Protein AF-A0A961V1N8-F1 (afdb_monomer_lite)

Sequence (344 aa):
MEIIDGQVHLNHLGIDACIAAMDATGVDAAII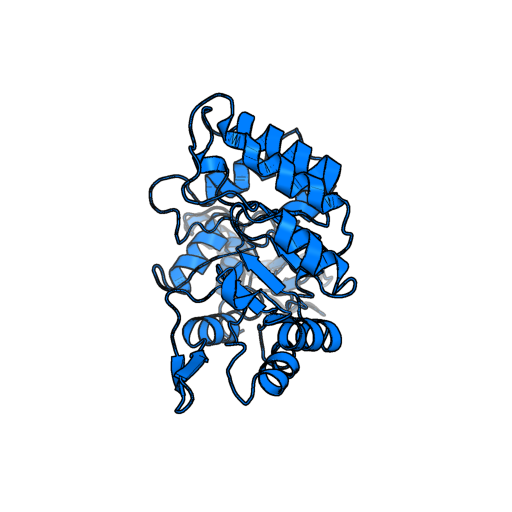DQYPTTGERLAGGAMRYRFDISEEAVTRFPARFGYVVRIDPLDPDMEALVAGVRLQPGRLGIRIDKPSAASLAEGGYDRFLGTAMEHEVPVWITLPGRMPELGLLAGAFPDLQFIIDHAGVPEDWRRIGEDRFAPLDEVIALSAHSNVAVKWGHMTKMSAMPFPYEDVLRQLRRLVDAFGAHRVMWESDWTQCRGHETLAEMLFSIRLAPAFSAEEKEWLLGRSATTLMRWDRPRDKVDVVAIAESDWPAFERALASAGRLPHGGVRAVRMTSGEVPPDGHVIATGPIAGASQVTLDEAVHVMLNGRLPRGR

Foldseek 3Di:
DAFEAAEAEQVQPHLVSVLVQCLVQVHFAYEYDYPPWDADQDPQRFTDTDDVRQLVNCVQCVQHYAYEAEGGLPPPCLLVVLLCQVVDRRRQAHEDEQDDPVCPPPCNCVVNQVSNLVNQGEYEYAHAPPLVSVLVVCVVRLSHQYEYEALSHDPPQDLDDPCNCVSNVSVLVSLVRLSYAYEHEPNLSSAPDPPVRVVSVVSVLSSCVRNPLLRYEYHYNVNPVPPRDRPNSSLCSLVVDPSDDPVSNCSHRDNSSCVSSVPPRDDFFFQEEEEEQVCVVVLVVCLVVVPDAFDPRYDYDYCPDQDDPPDGQYAYCDDHPNHHHDHSVQSSVCRHRRGGDTPD

Secondary structure (DSSP, 8-state):
---EEEEE-GGGTHHHHHHHHHHHHT--EEEEE-SS-EEEE-TTS-EEEE-HHHHHHHHH-TTTEEEEE---TT-TTHHHHHHTGGGSTTEEEEEEE---HHHHGGGTTHHHHHHHHHTT--EEEE-TT-HHHHHHHHHHSTTS-EEEGGGG--TTS--SSTTTTTTHHHHHHGGGSTTEEEEE-SGGGG--S-TTTHHHHHHHHHHHHHH-GGGEEE---TTT-TTT--HHHHHHHHHT-TTS-HHHHHIIIIIHHHHHTT--PPP-B--EEEEETTTHHHHHHHHHHSSSPPPTT-EEEEE-SSPPPSSS-EEESS--TTSEE--HHHHHHHHHHSBPPTT-

Radius of gyration: 22.08 Å; chains: 1; bounding box: 55×50×59 Å

pLDDT: mean 92.59, std 7.46, range [57.62, 98.81]

Structure (mmCIF, N/CA/C/O backbone):
data_AF-A0A961V1N8-F1
#
_entry.id   AF-A0A961V1N8-F1
#
loop_
_atom_site.group_PDB
_atom_site.id
_atom_site.type_symbol
_atom_site.label_atom_id
_atom_site.label_alt_id
_atom_site.label_comp_id
_atom_site.label_asym_id
_atom_site.label_entity_id
_atom_site.label_seq_id
_atom_site.pdbx_PDB_ins_code
_atom_site.Cartn_x
_atom_site.Cartn_y
_atom_site.Cartn_z
_atom_site.occupancy
_atom_site.B_iso_or_equiv
_atom_site.auth_seq_id
_atom_site.auth_comp_id
_atom_site.auth_asym_id
_atom_site.auth_atom_id
_atom_site.pdbx_PDB_model_num
ATOM 1 N N . MET A 1 1 ? -13.104 7.785 4.487 1.00 85.69 1 MET A N 1
ATOM 2 C CA . MET A 1 1 ? -12.253 7.054 3.530 1.00 85.69 1 MET A CA 1
ATOM 3 C C . MET A 1 1 ? -11.305 6.149 4.282 1.00 85.69 1 MET A C 1
ATOM 5 O O . MET A 1 1 ? -10.939 6.501 5.399 1.00 85.69 1 MET A O 1
ATOM 9 N N . GLU A 1 2 ? -10.948 5.015 3.691 1.00 89.12 2 GLU A N 1
ATOM 10 C CA . GLU A 1 2 ? -9.876 4.165 4.208 1.00 89.12 2 GLU A CA 1
ATOM 11 C C . GLU A 1 2 ? -8.528 4.622 3.658 1.00 89.12 2 GLU A C 1
ATOM 13 O O . GLU A 1 2 ? -8.462 5.041 2.502 1.00 89.12 2 GLU A O 1
ATOM 18 N N . ILE A 1 3 ? -7.486 4.551 4.483 1.00 95.88 3 ILE A N 1
ATOM 19 C CA . ILE A 1 3 ? -6.117 4.905 4.106 1.00 95.88 3 ILE A CA 1
ATOM 20 C C . ILE A 1 3 ? -5.263 3.638 4.079 1.00 95.88 3 ILE A C 1
ATOM 22 O O . ILE A 1 3 ? -5.098 2.981 5.103 1.00 95.88 3 ILE A O 1
ATOM 26 N N . ILE A 1 4 ? -4.7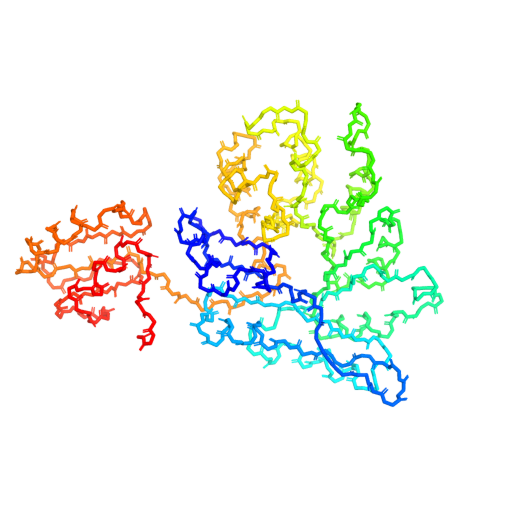15 3.290 2.923 1.00 97.44 4 ILE A N 1
ATOM 27 C CA . ILE A 1 4 ? -3.921 2.085 2.702 1.00 97.44 4 ILE A CA 1
ATOM 28 C C . ILE A 1 4 ? -2.538 2.514 2.235 1.00 97.44 4 ILE A C 1
ATOM 30 O O . ILE A 1 4 ? -2.397 3.116 1.174 1.00 97.44 4 ILE A O 1
ATOM 34 N N . ASP A 1 5 ? -1.525 2.203 3.034 1.00 97.81 5 ASP A N 1
ATOM 35 C CA . ASP A 1 5 ? -0.137 2.438 2.668 1.00 97.81 5 ASP A CA 1
ATOM 36 C C . ASP A 1 5 ? 0.336 1.354 1.695 1.00 97.81 5 ASP A C 1
ATOM 38 O O . ASP A 1 5 ? 0.397 0.165 2.027 1.00 97.81 5 ASP A O 1
ATOM 42 N N . GLY A 1 6 ? 0.646 1.772 0.472 1.00 97.25 6 GLY A N 1
ATOM 43 C CA . GLY A 1 6 ? 1.072 0.891 -0.600 1.00 97.25 6 GLY A CA 1
ATOM 44 C C . GLY A 1 6 ? 2.405 0.193 -0.362 1.00 97.25 6 GLY A C 1
ATOM 45 O O . GLY A 1 6 ? 2.659 -0.782 -1.063 1.00 97.25 6 GLY A O 1
ATOM 46 N N . GLN A 1 7 ? 3.243 0.638 0.584 1.00 95.88 7 GLN A N 1
ATOM 47 C CA . GLN A 1 7 ? 4.489 -0.059 0.906 1.00 95.88 7 GLN A CA 1
ATOM 48 C C . GLN A 1 7 ? 5.066 0.303 2.274 1.00 95.88 7 GLN A C 1
ATOM 50 O O . GLN A 1 7 ? 5.297 1.470 2.582 1.00 95.88 7 GLN A O 1
ATOM 55 N N . VAL A 1 8 ? 5.404 -0.730 3.047 1.00 96.06 8 VAL A N 1
ATOM 56 C CA . VAL A 1 8 ? 6.246 -0.641 4.246 1.00 96.06 8 VAL A CA 1
ATOM 57 C C . VAL A 1 8 ? 7.232 -1.810 4.318 1.00 96.06 8 VAL A C 1
ATOM 59 O O . VAL A 1 8 ? 6.993 -2.887 3.772 1.00 96.06 8 VAL A O 1
ATOM 62 N N . HIS A 1 9 ? 8.306 -1.629 5.084 1.00 95.00 9 HIS A N 1
ATOM 63 C CA . HIS A 1 9 ? 9.247 -2.679 5.469 1.00 95.00 9 HIS A CA 1
ATOM 64 C C . HIS A 1 9 ? 9.322 -2.795 6.994 1.00 95.00 9 HIS A C 1
ATOM 66 O O . HIS A 1 9 ? 9.698 -1.861 7.703 1.00 95.00 9 HIS A O 1
ATOM 72 N N . LEU A 1 10 ? 8.992 -3.969 7.530 1.00 93.38 10 LEU A N 1
ATOM 73 C CA . LEU A 1 10 ? 8.885 -4.155 8.983 1.00 93.38 10 LEU A CA 1
ATOM 74 C C . LEU A 1 10 ? 10.213 -4.494 9.673 1.00 93.38 10 LEU A C 1
ATOM 76 O O . LEU A 1 10 ? 10.299 -4.455 10.896 1.00 93.38 10 LEU A O 1
ATOM 80 N N . ASN A 1 11 ? 11.265 -4.794 8.918 1.00 79.62 11 ASN A N 1
ATOM 81 C CA . ASN A 1 11 ? 12.554 -5.266 9.428 1.00 79.62 11 ASN A CA 1
ATOM 82 C C . ASN A 1 11 ? 13.278 -4.289 10.373 1.00 79.62 11 ASN A C 1
ATOM 84 O O . ASN A 1 11 ? 14.064 -4.725 11.209 1.00 79.62 11 ASN A O 1
ATOM 88 N N . HIS A 1 12 ? 13.051 -2.979 10.239 1.00 75.69 12 HIS A N 1
ATOM 89 C CA . HIS A 1 12 ? 13.774 -1.972 11.022 1.00 75.69 12 HIS A CA 1
ATOM 90 C C . HIS A 1 12 ? 13.025 -1.471 12.262 1.00 75.69 12 HIS A C 1
ATOM 92 O O . HIS A 1 12 ? 13.652 -0.904 13.159 1.00 75.69 12 HIS A O 1
ATOM 98 N N . LEU A 1 13 ? 11.697 -1.589 12.289 1.00 81.38 13 LEU A N 1
ATOM 99 C CA . LEU A 1 13 ? 10.846 -1.070 13.372 1.00 81.38 13 LEU A CA 1
ATOM 100 C C . LEU A 1 13 ? 10.041 -2.169 14.071 1.00 81.38 13 LEU A C 1
ATOM 102 O O . LEU A 1 13 ? 9.658 -2.003 15.226 1.00 81.38 13 LEU A O 1
ATOM 106 N N . GLY A 1 14 ? 9.819 -3.298 13.400 1.00 92.81 14 GLY A N 1
ATOM 107 C CA . GLY A 1 14 ? 8.940 -4.361 13.858 1.00 92.81 14 GLY A CA 1
ATOM 108 C C . GLY A 1 14 ? 7.459 -4.049 13.633 1.00 92.81 14 GLY A C 1
ATOM 109 O O . GLY A 1 14 ? 7.055 -2.927 13.319 1.00 92.81 14 GLY A O 1
ATOM 110 N N . ILE A 1 15 ? 6.639 -5.081 13.817 1.00 95.38 15 ILE A N 1
ATOM 111 C CA . ILE A 1 15 ? 5.192 -5.042 13.573 1.00 95.38 15 ILE A CA 1
ATOM 112 C C . ILE A 1 15 ? 4.499 -4.047 14.520 1.00 95.38 15 ILE A C 1
ATOM 114 O O . ILE A 1 15 ? 3.691 -3.230 14.083 1.00 95.38 15 ILE A O 1
ATOM 118 N N . ASP A 1 16 ? 4.832 -4.079 15.815 1.00 93.81 16 ASP A N 1
ATOM 119 C CA . ASP A 1 16 ? 4.152 -3.269 16.835 1.00 93.81 16 ASP A CA 1
ATOM 120 C C . ASP A 1 16 ? 4.380 -1.763 16.658 1.00 93.81 16 ASP A C 1
ATOM 122 O O . ASP A 1 16 ? 3.437 -0.981 16.772 1.00 93.81 16 ASP A O 1
ATOM 126 N N . ALA A 1 17 ? 5.605 -1.349 16.326 1.00 93.00 17 ALA A N 1
ATOM 127 C CA . ALA A 1 17 ? 5.900 0.056 16.056 1.00 93.00 17 ALA A CA 1
ATOM 128 C C . ALA A 1 17 ? 5.223 0.545 14.767 1.00 93.00 17 ALA A C 1
ATOM 130 O O . ALA A 1 17 ? 4.783 1.693 14.708 1.00 93.00 17 ALA A O 1
ATOM 131 N N . CYS A 1 18 ? 5.101 -0.322 13.754 1.00 94.88 18 CYS A N 1
ATOM 132 C CA . CYS A 1 18 ? 4.374 0.002 12.531 1.00 94.88 18 CYS A CA 1
ATOM 133 C C . CYS A 1 18 ? 2.884 0.239 12.813 1.00 94.88 18 CYS A C 1
ATOM 135 O O . CYS A 1 18 ? 2.364 1.293 12.454 1.00 94.88 18 CYS A O 1
ATOM 137 N N . ILE A 1 19 ? 2.233 -0.664 13.557 1.00 93.06 19 ILE A N 1
ATOM 138 C CA . ILE A 1 19 ? 0.840 -0.486 13.995 1.00 93.06 19 ILE A CA 1
ATOM 139 C C . ILE A 1 19 ? 0.663 0.802 14.799 1.00 93.06 19 ILE A C 1
ATOM 141 O O . ILE A 1 19 ? -0.256 1.564 14.518 1.00 93.06 19 ILE A O 1
ATOM 145 N N . ALA A 1 20 ? 1.557 1.092 15.747 1.00 90.19 20 ALA A N 1
ATOM 146 C CA . ALA A 1 20 ? 1.466 2.316 16.539 1.00 90.19 20 ALA A CA 1
ATOM 147 C C . ALA A 1 20 ? 1.553 3.585 15.669 1.00 90.19 20 ALA A C 1
ATOM 149 O O . ALA A 1 20 ? 0.793 4.530 15.883 1.00 90.19 20 ALA A O 1
ATOM 150 N N . ALA A 1 21 ? 2.440 3.607 14.669 1.00 92.06 21 ALA A N 1
ATOM 151 C CA . ALA A 1 21 ? 2.554 4.723 13.731 1.00 92.06 21 ALA A CA 1
ATOM 152 C C . ALA A 1 21 ? 1.321 4.850 12.821 1.00 92.06 21 ALA A C 1
ATOM 154 O O . ALA A 1 21 ? 0.835 5.960 12.592 1.00 92.06 21 ALA A O 1
ATOM 155 N N . MET A 1 22 ? 0.791 3.722 12.341 1.00 93.44 22 MET A N 1
ATOM 156 C CA . MET A 1 22 ? -0.434 3.677 11.545 1.00 93.44 22 MET A CA 1
ATOM 157 C C . MET A 1 22 ? -1.632 4.206 12.342 1.00 93.44 22 MET A C 1
ATOM 159 O O . MET A 1 22 ? -2.336 5.096 11.872 1.00 93.44 22 MET A O 1
ATOM 163 N N . ASP A 1 23 ? -1.820 3.739 13.577 1.00 89.00 23 ASP A N 1
ATOM 164 C CA . ASP A 1 23 ? -2.907 4.185 14.453 1.00 89.00 23 ASP A CA 1
ATOM 165 C C . ASP A 1 23 ? -2.777 5.678 14.803 1.00 89.00 23 ASP A C 1
ATOM 167 O O . ASP A 1 23 ? -3.772 6.401 14.810 1.00 89.00 23 ASP A O 1
ATOM 171 N N . ALA A 1 24 ? -1.554 6.170 15.030 1.00 87.25 24 ALA A N 1
ATOM 172 C CA . ALA A 1 24 ? -1.302 7.583 15.324 1.00 87.25 24 ALA A CA 1
ATOM 173 C C . ALA A 1 24 ? -1.595 8.523 14.141 1.00 87.25 24 ALA A C 1
ATOM 175 O O . ALA A 1 24 ? -1.875 9.703 14.349 1.00 87.25 24 ALA A O 1
ATOM 176 N N . THR A 1 25 ? -1.517 8.022 12.907 1.00 90.75 25 THR A N 1
ATOM 177 C CA . THR A 1 25 ? -1.696 8.818 11.678 1.00 90.75 25 THR A CA 1
ATOM 178 C C . THR A 1 25 ? -3.025 8.555 10.971 1.00 90.75 25 THR A C 1
ATOM 180 O O . THR A 1 25 ? -3.399 9.311 10.075 1.00 90.75 25 THR A O 1
ATOM 183 N N . GLY A 1 26 ? -3.768 7.530 11.393 1.00 89.75 26 GLY A N 1
ATOM 184 C CA . GLY A 1 26 ? -5.019 7.112 10.764 1.00 89.75 26 GLY A CA 1
ATOM 185 C C . GLY A 1 26 ? -4.827 6.255 9.509 1.00 89.75 26 GLY A C 1
ATOM 186 O O . GLY A 1 26 ? -5.725 6.210 8.672 1.00 89.75 26 GLY A O 1
ATOM 187 N N . VAL A 1 27 ? -3.675 5.591 9.360 1.00 94.62 27 VAL A N 1
ATOM 188 C CA . VAL A 1 27 ? -3.455 4.581 8.314 1.00 94.62 27 VAL A CA 1
ATOM 189 C C . VAL A 1 27 ? -4.143 3.278 8.721 1.00 94.62 27 VAL A C 1
ATOM 191 O O . VAL A 1 27 ? -3.928 2.718 9.799 1.00 94.62 27 VAL A O 1
ATOM 194 N N . ASP A 1 28 ? -4.990 2.767 7.840 1.00 93.94 28 ASP A N 1
ATOM 195 C CA . ASP A 1 28 ? -5.855 1.630 8.122 1.00 93.94 28 ASP A CA 1
ATOM 196 C C . ASP A 1 28 ? -5.230 0.293 7.793 1.00 93.94 28 ASP A C 1
ATOM 198 O O . ASP A 1 28 ? -5.491 -0.675 8.498 1.00 93.94 28 ASP A O 1
ATOM 202 N N . ALA A 1 29 ? -4.412 0.223 6.754 1.00 96.62 29 ALA A N 1
ATOM 203 C CA . ALA A 1 29 ? -3.686 -0.987 6.420 1.00 96.62 29 ALA A CA 1
ATOM 204 C C . ALA A 1 29 ? -2.405 -0.641 5.662 1.00 96.62 29 ALA A C 1
ATOM 206 O O . ALA A 1 29 ? -2.273 0.468 5.149 1.00 96.62 29 ALA A O 1
ATOM 207 N N . ALA A 1 30 ? -1.475 -1.583 5.595 1.00 97.62 30 ALA A N 1
ATOM 208 C CA . ALA A 1 30 ? -0.242 -1.428 4.843 1.00 97.62 30 ALA A CA 1
ATOM 209 C C . ALA A 1 30 ? 0.117 -2.720 4.108 1.00 97.62 30 ALA A C 1
ATOM 211 O O . ALA A 1 30 ? -0.194 -3.820 4.577 1.00 97.62 30 ALA A O 1
ATOM 212 N N . ILE A 1 31 ? 0.789 -2.585 2.968 1.00 98.25 31 ILE A N 1
ATOM 213 C CA . ILE A 1 31 ? 1.325 -3.720 2.220 1.00 98.25 31 ILE A CA 1
ATOM 214 C C . ILE A 1 31 ? 2.820 -3.838 2.500 1.00 98.25 31 ILE A C 1
ATOM 216 O O . ILE A 1 31 ? 3.586 -2.898 2.300 1.00 98.25 31 ILE A O 1
ATOM 220 N N . ILE A 1 32 ? 3.238 -5.001 2.982 1.00 98.00 32 ILE A N 1
ATOM 221 C CA . ILE A 1 32 ? 4.620 -5.272 3.357 1.00 98.00 32 ILE A CA 1
ATOM 222 C C . ILE A 1 32 ? 5.395 -5.740 2.122 1.00 98.00 32 ILE A C 1
ATOM 224 O O . ILE A 1 32 ? 4.974 -6.671 1.436 1.00 98.00 32 ILE A O 1
ATOM 228 N N . ASP A 1 33 ? 6.564 -5.149 1.882 1.00 95.94 33 ASP A N 1
ATOM 229 C CA . ASP A 1 33 ? 7.648 -5.831 1.169 1.00 95.94 33 ASP A CA 1
ATOM 230 C C . ASP A 1 33 ? 8.718 -6.226 2.184 1.00 95.94 33 ASP A C 1
ATOM 232 O O . ASP A 1 33 ? 9.233 -5.401 2.943 1.00 95.94 33 ASP A O 1
ATOM 236 N N . GLN A 1 34 ? 9.067 -7.507 2.233 1.00 94.19 34 GLN A N 1
ATOM 237 C CA . GLN A 1 34 ? 10.071 -7.969 3.180 1.00 94.19 34 GLN A CA 1
ATOM 238 C C . GLN A 1 34 ? 11.477 -7.692 2.646 1.00 94.19 34 GLN A C 1
ATOM 240 O O . GLN A 1 34 ? 11.972 -8.371 1.747 1.00 94.19 34 GLN A O 1
ATOM 245 N N . TYR A 1 35 ? 12.143 -6.716 3.257 1.00 90.12 35 TYR A N 1
ATOM 246 C CA . TYR A 1 35 ? 13.533 -6.366 2.987 1.00 90.12 35 TYR A CA 1
ATOM 247 C C . TYR A 1 35 ? 14.293 -6.251 4.314 1.00 90.12 35 TYR A C 1
ATOM 249 O O . TYR A 1 35 ? 13.684 -5.755 5.249 1.00 90.12 35 TYR A O 1
ATOM 257 N N . PRO A 1 36 ? 15.569 -6.670 4.447 1.00 90.69 36 PRO A N 1
ATOM 258 C CA . PRO A 1 36 ? 16.298 -7.470 3.473 1.00 90.69 36 PRO A CA 1
ATOM 259 C C . PRO A 1 36 ? 15.606 -8.818 3.260 1.00 90.69 36 PRO A C 1
ATOM 261 O O . PRO A 1 36 ? 14.910 -9.332 4.138 1.00 90.69 36 PRO A O 1
ATOM 264 N N . THR A 1 37 ? 15.791 -9.375 2.068 1.00 92.75 37 THR A N 1
ATOM 265 C CA . THR A 1 37 ? 15.203 -10.673 1.734 1.00 92.75 37 THR A CA 1
ATOM 266 C C . THR A 1 37 ? 15.801 -11.778 2.605 1.00 92.75 37 THR A C 1
ATOM 268 O O . THR A 1 37 ? 16.986 -11.756 2.943 1.00 92.75 37 THR A O 1
ATOM 271 N N . THR A 1 38 ? 14.976 -12.754 2.968 1.00 94.25 38 THR A N 1
ATOM 272 C CA . THR A 1 38 ? 15.403 -13.981 3.644 1.00 94.25 38 THR A CA 1
ATOM 273 C C . THR A 1 38 ? 14.988 -15.173 2.796 1.00 94.25 38 THR A C 1
ATOM 275 O O . THR A 1 38 ? 14.034 -15.097 2.024 1.00 94.25 38 THR A O 1
ATOM 278 N N . GLY A 1 39 ? 15.724 -16.274 2.900 1.00 95.69 39 GLY A N 1
ATOM 279 C CA . GLY A 1 39 ? 15.500 -17.436 2.052 1.00 95.69 39 GLY A CA 1
ATOM 280 C C . GLY A 1 39 ? 16.633 -18.442 2.142 1.00 95.69 39 GLY A C 1
ATOM 281 O O . GLY A 1 39 ? 17.532 -18.303 2.975 1.00 95.69 39 GLY A O 1
ATOM 282 N N . GLU A 1 40 ? 16.580 -19.439 1.274 1.00 97.19 40 GLU A N 1
ATOM 283 C CA . GLU A 1 40 ? 17.642 -20.416 1.071 1.00 97.19 40 GLU A CA 1
ATOM 284 C C . GLU A 1 40 ? 18.046 -20.478 -0.401 1.00 97.19 40 GLU A C 1
ATOM 286 O O . GLU A 1 40 ? 17.226 -20.305 -1.304 1.00 97.19 40 GLU A O 1
ATOM 291 N N . ARG A 1 41 ? 19.331 -20.730 -0.652 1.00 97.88 41 ARG A N 1
ATOM 292 C CA . ARG A 1 41 ? 19.821 -20.958 -2.009 1.00 97.88 41 ARG A CA 1
ATOM 293 C C . ARG A 1 41 ? 19.663 -22.436 -2.344 1.00 97.88 41 ARG A C 1
ATOM 295 O O . ARG A 1 41 ? 20.236 -23.284 -1.664 1.00 97.88 41 ARG A O 1
ATOM 302 N N . LEU A 1 42 ? 18.913 -22.728 -3.397 1.00 97.75 42 LEU A N 1
ATOM 303 C CA . LEU A 1 42 ? 18.702 -24.082 -3.896 1.00 97.75 42 LEU A CA 1
ATOM 304 C C . LEU A 1 42 ? 19.958 -24.600 -4.610 1.00 97.75 42 LEU A C 1
ATOM 306 O O . LEU A 1 42 ? 20.830 -23.827 -5.011 1.00 97.75 42 LEU A O 1
ATOM 310 N N . ALA A 1 43 ? 20.030 -25.915 -4.837 1.00 94.25 43 ALA A N 1
ATOM 311 C CA . ALA A 1 43 ? 21.158 -26.546 -5.531 1.00 94.25 43 ALA A CA 1
ATOM 312 C C . ALA A 1 43 ? 21.417 -25.955 -6.935 1.00 94.25 43 ALA A C 1
ATOM 314 O O . ALA A 1 43 ? 22.564 -25.887 -7.369 1.00 94.25 43 ALA A O 1
ATOM 315 N N . GLY A 1 44 ? 20.366 -25.482 -7.619 1.00 92.25 44 GLY A N 1
ATOM 316 C CA . GLY A 1 44 ? 20.448 -24.806 -8.921 1.00 92.25 44 GLY A CA 1
ATOM 317 C C . GLY A 1 44 ? 20.858 -23.328 -8.863 1.00 92.25 44 GLY A C 1
ATOM 318 O O . GLY A 1 44 ? 20.860 -22.660 -9.888 1.00 92.25 44 GLY A O 1
ATOM 319 N N . GLY A 1 45 ? 21.179 -22.792 -7.682 1.00 94.75 45 GLY A N 1
ATOM 320 C CA . GLY A 1 45 ? 21.598 -21.401 -7.495 1.00 94.75 45 GLY A CA 1
ATOM 321 C C . GLY A 1 45 ? 20.457 -20.398 -7.308 1.00 94.75 45 GLY A C 1
ATOM 322 O O . GLY A 1 45 ? 20.732 -19.306 -6.804 1.00 94.75 45 GLY A O 1
ATOM 323 N N . ALA A 1 46 ? 19.218 -20.780 -7.634 1.00 96.31 46 ALA A N 1
ATOM 324 C CA . ALA A 1 46 ? 18.010 -19.993 -7.391 1.00 96.31 46 ALA A CA 1
ATOM 325 C C . ALA A 1 46 ? 17.776 -19.733 -5.894 1.00 96.31 46 ALA A C 1
ATOM 327 O O . ALA A 1 46 ? 18.153 -20.544 -5.040 1.00 96.31 46 ALA A O 1
ATOM 328 N N . MET A 1 47 ? 17.156 -18.601 -5.576 1.00 97.12 47 MET A N 1
ATOM 329 C CA . MET A 1 47 ? 16.770 -18.224 -4.219 1.00 97.12 47 MET A CA 1
ATOM 330 C C . MET A 1 47 ? 15.308 -18.580 -3.944 1.00 97.12 47 MET A C 1
ATOM 332 O O . MET A 1 47 ? 14.401 -18.062 -4.590 1.00 97.12 47 MET A O 1
ATOM 336 N N . ARG A 1 48 ? 15.071 -19.389 -2.910 1.00 97.94 48 ARG A N 1
ATOM 337 C CA . ARG A 1 48 ? 13.733 -19.638 -2.377 1.00 97.94 48 ARG A CA 1
ATOM 338 C C . ARG A 1 48 ? 13.482 -18.745 -1.173 1.00 97.94 48 ARG A C 1
ATOM 340 O O . ARG A 1 48 ? 14.083 -18.927 -0.114 1.00 97.94 48 ARG A O 1
ATOM 347 N N . TYR A 1 49 ? 12.618 -17.753 -1.354 1.00 97.94 49 TYR A N 1
ATOM 348 C CA . TYR A 1 49 ? 12.359 -16.718 -0.356 1.00 97.94 49 TYR A CA 1
ATOM 349 C C . TYR A 1 49 ? 11.439 -17.195 0.776 1.00 97.94 49 TYR A C 1
ATOM 351 O O . TYR A 1 49 ? 10.560 -18.033 0.577 1.00 97.94 49 TYR A O 1
ATOM 359 N N . ARG A 1 50 ? 11.631 -16.618 1.965 1.00 96.81 50 ARG A N 1
ATOM 360 C CA . ARG A 1 50 ? 10.762 -16.762 3.141 1.00 96.81 50 ARG A CA 1
ATOM 361 C C . ARG A 1 50 ? 10.177 -15.410 3.533 1.00 96.81 50 ARG A C 1
ATOM 363 O O . ARG A 1 50 ? 10.782 -14.371 3.269 1.00 96.81 50 ARG A O 1
ATOM 370 N N . PHE A 1 51 ? 9.029 -15.431 4.208 1.00 97.06 51 PHE A N 1
ATOM 371 C CA . PHE A 1 51 ? 8.259 -14.226 4.540 1.00 97.06 51 PHE A CA 1
ATOM 372 C C . PHE A 1 51 ? 7.896 -14.141 6.030 1.00 97.06 51 PHE A C 1
ATOM 374 O O . PHE A 1 51 ? 6.865 -13.577 6.375 1.00 97.06 51 PHE A O 1
ATOM 381 N N . ASP A 1 52 ? 8.751 -14.687 6.904 1.00 95.81 52 ASP A N 1
ATOM 382 C CA . ASP A 1 52 ? 8.469 -14.931 8.329 1.00 95.81 52 ASP A CA 1
ATOM 383 C C . ASP A 1 52 ? 7.802 -13.737 9.056 1.00 95.81 52 ASP A C 1
ATOM 385 O O . ASP A 1 52 ? 6.754 -13.896 9.679 1.00 95.81 52 ASP A O 1
ATOM 389 N N . ILE A 1 53 ? 8.354 -12.517 8.945 1.00 95.81 53 ILE A N 1
ATOM 390 C CA . ILE A 1 53 ? 7.784 -11.330 9.618 1.00 95.81 53 ILE A CA 1
ATOM 391 C C . ILE A 1 53 ? 6.480 -10.856 8.964 1.00 95.81 53 ILE A C 1
ATOM 393 O O . ILE A 1 53 ? 5.608 -10.318 9.644 1.00 95.81 53 ILE A O 1
ATOM 397 N N . SER A 1 54 ? 6.329 -11.060 7.655 1.00 97.25 54 SER A N 1
ATOM 398 C CA . SER A 1 54 ? 5.110 -10.698 6.925 1.00 97.25 54 SER A CA 1
ATOM 399 C C . SER A 1 54 ? 3.968 -11.655 7.274 1.00 97.25 54 SER A C 1
ATOM 401 O O . SER A 1 54 ? 2.852 -11.219 7.550 1.00 97.25 54 SER A O 1
ATOM 403 N N . GLU A 1 55 ? 4.264 -12.952 7.350 1.00 97.44 55 GLU A N 1
ATOM 404 C CA . GLU A 1 55 ? 3.335 -13.998 7.783 1.00 97.44 55 GLU A CA 1
ATOM 405 C C . GLU A 1 55 ? 2.927 -13.808 9.250 1.00 97.44 55 GLU A C 1
ATOM 407 O O . GLU A 1 55 ? 1.742 -13.908 9.580 1.00 97.44 55 GLU A O 1
ATOM 412 N N . GLU A 1 56 ? 3.866 -13.437 10.126 1.00 96.81 56 GLU A N 1
ATOM 413 C CA . GLU A 1 56 ? 3.558 -13.078 11.512 1.00 96.81 56 GLU A CA 1
ATOM 414 C C . GLU A 1 56 ? 2.648 -11.837 11.589 1.00 96.81 56 GLU A C 1
ATOM 416 O O . GLU A 1 56 ? 1.659 -11.832 12.329 1.00 96.81 56 GLU A O 1
ATOM 421 N N . ALA A 1 57 ? 2.934 -10.794 10.802 1.00 96.56 57 ALA A N 1
ATOM 422 C CA . ALA A 1 57 ? 2.139 -9.568 10.765 1.00 96.56 57 ALA A CA 1
ATOM 423 C C . ALA A 1 57 ? 0.695 -9.830 10.315 1.00 96.56 57 ALA A C 1
ATOM 425 O O . ALA A 1 57 ? -0.240 -9.372 10.973 1.00 96.56 57 ALA A O 1
ATOM 426 N N . VAL A 1 58 ? 0.505 -10.610 9.247 1.00 96.44 58 VAL A N 1
ATOM 427 C CA . VAL A 1 58 ? -0.821 -11.016 8.755 1.00 96.44 58 VAL A CA 1
ATOM 428 C C . VAL A 1 58 ? -1.539 -11.900 9.768 1.00 96.44 58 VAL A C 1
ATOM 430 O O . VAL A 1 58 ? -2.724 -11.701 10.011 1.00 96.44 58 VAL A O 1
ATOM 433 N N . THR A 1 59 ? -0.838 -12.836 10.409 1.00 95.19 59 THR A N 1
ATOM 434 C CA . THR A 1 59 ? -1.435 -13.702 11.440 1.00 95.19 59 THR A CA 1
ATOM 435 C C . THR A 1 59 ? -1.960 -12.880 12.616 1.00 95.19 59 THR A C 1
ATOM 437 O O . THR A 1 59 ? -3.052 -13.129 13.123 1.00 95.19 59 THR A O 1
ATOM 440 N N . ARG A 1 60 ? -1.193 -11.875 13.050 1.00 93.31 60 ARG A N 1
ATOM 441 C CA . ARG A 1 60 ? -1.551 -11.014 14.185 1.00 93.31 60 ARG A CA 1
ATOM 442 C C . ARG A 1 60 ? -2.585 -9.947 13.820 1.00 93.31 60 ARG A C 1
ATOM 444 O O . ARG A 1 60 ? -3.353 -9.542 14.691 1.00 93.31 60 ARG A O 1
ATOM 451 N N . PHE A 1 61 ? -2.588 -9.472 12.573 1.00 94.00 61 PHE A N 1
ATOM 452 C CA . PHE A 1 61 ? -3.442 -8.378 12.106 1.00 94.00 61 PHE A CA 1
ATOM 453 C C . PHE A 1 61 ? -3.892 -8.571 10.646 1.00 94.00 61 PHE A C 1
ATOM 455 O O . PHE A 1 61 ? -3.508 -7.797 9.761 1.00 94.00 61 PHE A O 1
ATOM 462 N N . PRO A 1 62 ? -4.759 -9.557 10.371 1.00 93.38 62 PRO A N 1
ATOM 463 C CA . PRO A 1 62 ? -5.138 -9.925 9.001 1.00 93.38 62 PRO A CA 1
ATOM 464 C C . PRO A 1 62 ? -5.895 -8.814 8.261 1.00 93.38 62 PRO A C 1
ATOM 466 O O . PRO A 1 62 ? -5.887 -8.747 7.036 1.00 93.38 62 PRO A O 1
ATOM 469 N N . ALA A 1 63 ? -6.529 -7.909 9.008 1.00 93.12 63 ALA A N 1
ATOM 470 C CA . ALA A 1 63 ? -7.191 -6.725 8.480 1.00 93.12 63 ALA A CA 1
ATOM 471 C C . ALA A 1 63 ? -6.262 -5.509 8.327 1.00 93.12 63 ALA A C 1
ATOM 473 O O . ALA A 1 63 ? -6.690 -4.500 7.780 1.00 93.12 63 ALA A O 1
ATOM 474 N N . ARG A 1 64 ? -5.021 -5.549 8.826 1.00 95.25 64 ARG A N 1
ATOM 475 C CA . ARG A 1 64 ? -4.096 -4.398 8.804 1.00 95.25 64 ARG A CA 1
ATOM 476 C C . ARG A 1 64 ? -2.907 -4.620 7.879 1.00 95.25 64 ARG A C 1
ATOM 478 O O . ARG A 1 64 ? -2.332 -3.640 7.418 1.00 95.25 64 ARG A O 1
ATOM 485 N N . PHE A 1 65 ? -2.555 -5.871 7.593 1.00 97.56 65 PHE A N 1
ATOM 486 C CA . PHE A 1 65 ? -1.423 -6.200 6.738 1.00 97.56 65 PHE A CA 1
ATOM 487 C C . PHE A 1 65 ? -1.796 -7.169 5.625 1.00 97.56 65 PHE A C 1
ATOM 489 O O . PHE A 1 65 ? -2.529 -8.135 5.827 1.00 97.56 65 PHE A O 1
ATOM 496 N N . GLY A 1 66 ? -1.238 -6.898 4.455 1.00 98.00 66 GLY A N 1
ATOM 497 C CA . GLY A 1 66 ? -0.984 -7.864 3.396 1.00 98.00 66 GLY A CA 1
ATOM 498 C C . GLY A 1 66 ? 0.474 -7.711 2.974 1.00 98.00 66 GLY A C 1
ATOM 499 O O . GLY A 1 66 ? 1.177 -6.837 3.481 1.00 98.00 66 GLY A O 1
ATOM 500 N N . TYR A 1 67 ? 0.961 -8.550 2.074 1.00 98.25 67 TYR A N 1
ATOM 501 C CA . TYR A 1 67 ? 2.347 -8.496 1.630 1.00 98.25 67 TYR A CA 1
ATOM 502 C C . TYR A 1 67 ? 2.509 -8.979 0.198 1.00 98.25 67 TYR A C 1
ATOM 504 O O . TYR A 1 67 ? 1.710 -9.766 -0.314 1.00 98.25 67 TYR A O 1
ATOM 512 N N . VAL A 1 68 ? 3.558 -8.491 -0.451 1.00 98.38 68 VAL A N 1
ATOM 513 C CA . VAL A 1 68 ? 4.021 -9.020 -1.733 1.00 98.38 68 VAL A CA 1
ATOM 514 C C . VAL A 1 68 ? 5.131 -10.032 -1.504 1.00 98.38 68 VAL A C 1
ATOM 516 O O . VAL A 1 68 ? 5.901 -9.937 -0.547 1.00 98.38 68 VAL A O 1
ATOM 519 N N . VAL A 1 69 ? 5.207 -11.021 -2.388 1.00 98.31 69 VAL A N 1
ATOM 520 C CA . VAL A 1 69 ? 6.263 -12.031 -2.364 1.00 98.31 69 VAL A CA 1
ATOM 521 C C . VAL A 1 69 ? 7.313 -11.768 -3.427 1.00 98.31 69 VAL A C 1
ATOM 523 O O . VAL A 1 69 ? 7.080 -11.078 -4.414 1.00 98.31 69 VAL A O 1
ATOM 526 N N . ARG A 1 70 ? 8.478 -12.376 -3.243 1.00 97.88 70 ARG A N 1
ATOM 527 C CA . ARG A 1 70 ? 9.510 -12.489 -4.271 1.00 97.88 70 ARG A CA 1
ATOM 528 C C . ARG A 1 70 ? 9.610 -13.949 -4.675 1.00 97.88 70 ARG A C 1
ATOM 530 O O . ARG A 1 70 ? 9.575 -14.829 -3.818 1.00 97.88 70 ARG A O 1
ATOM 537 N N . ILE A 1 71 ? 9.702 -14.197 -5.971 1.00 98.06 71 ILE A N 1
ATOM 538 C CA . ILE A 1 71 ? 9.892 -15.531 -6.538 1.00 98.06 71 ILE A CA 1
ATOM 539 C C . ILE A 1 71 ? 11.039 -15.393 -7.529 1.00 98.06 71 ILE A C 1
ATOM 541 O O . ILE A 1 71 ? 11.002 -14.514 -8.389 1.00 98.06 71 ILE A O 1
ATOM 545 N N . ASP A 1 72 ? 12.075 -16.210 -7.368 1.00 96.81 72 ASP A N 1
ATOM 546 C CA . ASP A 1 72 ? 13.183 -16.251 -8.316 1.00 96.81 72 ASP A CA 1
ATOM 547 C C . ASP A 1 72 ? 12.692 -16.924 -9.612 1.00 96.81 72 ASP A C 1
ATOM 549 O O . ASP A 1 72 ? 12.190 -18.050 -9.545 1.00 96.81 72 ASP A O 1
ATOM 553 N N . PRO A 1 73 ? 12.810 -16.284 -10.791 1.00 95.38 73 PRO A N 1
ATOM 554 C CA . PRO A 1 73 ? 12.401 -16.892 -12.058 1.00 95.38 73 PRO A CA 1
ATOM 555 C C . PRO A 1 73 ? 13.129 -18.201 -12.392 1.00 95.38 73 PRO A C 1
ATOM 557 O O . PRO A 1 73 ? 12.647 -18.967 -13.224 1.00 95.38 73 PRO A O 1
ATOM 560 N N . LEU A 1 74 ? 14.282 -18.456 -11.763 1.00 94.62 74 LEU A N 1
ATOM 561 C CA . LEU A 1 74 ? 15.068 -19.679 -11.924 1.00 94.62 74 LEU A CA 1
ATOM 562 C C . LEU A 1 74 ? 14.723 -20.763 -10.892 1.00 94.62 74 LEU A C 1
ATOM 564 O O . LEU A 1 74 ? 15.315 -21.845 -10.928 1.00 94.62 74 LEU A O 1
ATOM 568 N N . ASP A 1 75 ? 13.807 -20.496 -9.957 1.00 97.56 75 ASP A N 1
ATOM 569 C CA . ASP A 1 75 ? 13.327 -21.509 -9.021 1.00 97.56 75 ASP A CA 1
ATOM 570 C C . ASP A 1 75 ? 12.621 -22.642 -9.810 1.00 97.56 75 ASP A C 1
ATOM 572 O O . ASP A 1 75 ? 11.737 -22.363 -10.626 1.00 97.56 75 ASP A O 1
ATOM 576 N N . PRO A 1 76 ? 12.988 -23.926 -9.617 1.00 97.00 76 PRO A N 1
ATOM 577 C CA . PRO A 1 76 ? 12.379 -25.037 -10.353 1.00 97.00 76 PRO A CA 1
ATOM 578 C C . PRO A 1 76 ? 10.866 -25.172 -10.117 1.00 97.00 76 PRO A C 1
ATOM 580 O O . PRO A 1 76 ? 10.173 -25.698 -10.985 1.00 97.00 76 PRO A O 1
ATOM 583 N N . ASP A 1 77 ? 10.359 -24.668 -8.988 1.00 97.94 77 ASP A N 1
ATOM 584 C CA . ASP A 1 77 ? 8.940 -24.680 -8.626 1.00 97.94 77 ASP A CA 1
ATOM 585 C C . ASP A 1 77 ? 8.250 -23.334 -8.930 1.00 97.94 77 ASP A C 1
ATOM 587 O O . ASP A 1 77 ? 7.140 -23.097 -8.454 1.00 97.94 77 ASP A O 1
ATOM 591 N N . MET A 1 78 ? 8.879 -22.439 -9.708 1.00 98.19 78 MET A N 1
ATOM 592 C CA . MET A 1 78 ? 8.399 -21.074 -9.982 1.00 98.19 78 MET A CA 1
ATOM 593 C C . MET A 1 78 ? 6.911 -21.019 -10.346 1.00 98.19 78 MET A C 1
ATOM 595 O O . MET A 1 78 ? 6.174 -20.243 -9.742 1.00 98.19 78 MET A O 1
ATOM 599 N N . GLU A 1 79 ? 6.439 -21.871 -11.260 1.00 98.56 79 GLU A N 1
ATOM 600 C CA . GLU A 1 79 ? 5.035 -21.842 -11.695 1.00 98.56 79 GLU A CA 1
ATOM 601 C C . GLU A 1 79 ? 4.073 -22.199 -10.557 1.00 98.56 79 GLU A C 1
ATOM 603 O O . GLU A 1 79 ? 3.079 -21.510 -10.335 1.00 98.56 79 GLU A O 1
ATOM 608 N N . ALA A 1 80 ? 4.407 -23.230 -9.776 1.00 98.44 80 ALA A N 1
ATOM 609 C CA . ALA A 1 80 ? 3.618 -23.632 -8.617 1.00 98.44 80 ALA A CA 1
ATOM 610 C C . ALA A 1 80 ? 3.634 -22.556 -7.519 1.00 98.44 80 ALA A C 1
ATOM 612 O O . ALA A 1 80 ? 2.617 -22.323 -6.861 1.00 98.44 80 ALA A O 1
ATOM 613 N N . LEU A 1 81 ? 4.768 -21.874 -7.332 1.00 98.50 81 LEU A N 1
ATOM 614 C CA . LEU A 1 81 ? 4.890 -20.762 -6.392 1.00 98.50 81 LEU A CA 1
ATOM 615 C C . LEU A 1 81 ? 4.024 -19.571 -6.818 1.00 98.50 81 LEU A C 1
ATOM 617 O O . LEU A 1 81 ? 3.331 -19.015 -5.967 1.00 98.50 81 LEU A O 1
ATOM 621 N N . VAL A 1 82 ? 4.020 -19.212 -8.109 1.00 98.75 82 VAL A N 1
ATOM 622 C CA . VAL A 1 82 ? 3.179 -18.137 -8.666 1.00 98.75 82 VAL A CA 1
ATOM 623 C C . VAL A 1 82 ? 1.694 -18.490 -8.533 1.00 98.75 82 VAL A C 1
ATOM 625 O O . VAL A 1 82 ? 0.930 -17.702 -7.976 1.00 98.75 82 VAL A O 1
ATOM 628 N N . ALA A 1 83 ? 1.295 -19.700 -8.938 1.00 98.12 83 ALA A N 1
ATOM 629 C CA . ALA A 1 83 ? -0.077 -20.196 -8.794 1.00 98.12 83 ALA A CA 1
ATOM 630 C C . ALA A 1 83 ? -0.556 -20.190 -7.332 1.00 98.12 83 ALA A C 1
ATOM 632 O O . ALA A 1 83 ? -1.722 -19.926 -7.032 1.00 98.12 83 ALA A O 1
ATOM 633 N N . GLY A 1 84 ? 0.360 -20.463 -6.401 1.00 97.75 84 GLY A N 1
ATOM 634 C CA . GLY A 1 84 ? 0.091 -20.510 -4.971 1.00 97.75 84 GLY A CA 1
ATOM 635 C C . GLY A 1 84 ? 0.019 -19.150 -4.276 1.00 97.75 84 GLY A C 1
ATOM 636 O O . GLY A 1 84 ? -0.410 -19.116 -3.122 1.00 97.75 84 GLY A O 1
ATOM 637 N N . VAL A 1 85 ? 0.411 -18.038 -4.921 1.00 97.94 85 VAL A N 1
ATOM 638 C CA . VAL A 1 85 ? 0.486 -16.715 -4.266 1.00 97.94 85 VAL A CA 1
ATOM 639 C C . VAL A 1 85 ? -0.847 -16.363 -3.625 1.00 97.94 85 VAL A C 1
ATOM 641 O O . VAL A 1 85 ? -0.907 -16.155 -2.421 1.00 97.94 85 VAL A O 1
ATOM 644 N N . ARG A 1 86 ? -1.931 -16.367 -4.400 1.00 95.25 86 ARG A N 1
ATOM 645 C CA . ARG A 1 86 ? -3.251 -15.913 -3.936 1.00 95.25 86 ARG A CA 1
ATOM 646 C C . ARG A 1 86 ? -3.973 -16.906 -3.022 1.00 95.25 86 ARG A C 1
ATOM 648 O O . ARG A 1 86 ? -5.009 -16.557 -2.466 1.00 95.25 86 ARG A O 1
ATOM 655 N N . LEU A 1 87 ? -3.434 -18.115 -2.853 1.00 94.69 87 LEU A N 1
ATOM 656 C CA . LEU A 1 87 ? -3.997 -19.146 -1.975 1.00 94.69 87 LEU A CA 1
ATOM 657 C C . LEU A 1 87 ? -3.540 -18.999 -0.519 1.00 94.69 87 LEU A C 1
ATOM 659 O O . LEU A 1 87 ? -4.120 -19.616 0.372 1.00 94.69 87 LEU A O 1
ATOM 663 N N . GLN A 1 88 ? -2.493 -18.212 -0.268 1.00 94.88 88 GLN A N 1
ATOM 664 C CA . GLN A 1 88 ? -1.925 -18.040 1.065 1.00 94.88 88 GLN A CA 1
ATOM 665 C C . GLN A 1 88 ? -2.460 -16.769 1.739 1.00 94.88 88 GLN A C 1
ATOM 667 O O . GLN A 1 88 ? -2.569 -15.727 1.083 1.00 94.88 88 GLN A O 1
ATOM 672 N N . PRO A 1 89 ? -2.733 -16.799 3.057 1.00 94.25 89 PRO A N 1
ATOM 673 C CA . PRO A 1 89 ? -3.201 -15.629 3.789 1.00 94.25 89 PRO A CA 1
ATOM 674 C C . PRO A 1 89 ? -2.286 -14.413 3.608 1.00 94.25 89 PRO A C 1
ATOM 676 O O . PRO A 1 89 ? -1.080 -14.474 3.852 1.00 94.25 89 PRO A O 1
ATOM 679 N N . GLY A 1 90 ? -2.879 -13.294 3.188 1.00 96.06 90 GLY A N 1
ATOM 680 C CA . GLY A 1 90 ? -2.217 -11.994 3.081 1.00 96.06 90 GLY A CA 1
ATOM 681 C C . GLY A 1 90 ? -1.239 -11.824 1.916 1.00 96.06 90 GLY A C 1
ATOM 682 O O . GLY A 1 90 ? -0.743 -10.715 1.748 1.00 96.06 90 GLY A O 1
ATOM 683 N N . ARG A 1 91 ? -0.980 -12.846 1.089 1.00 97.75 91 ARG A N 1
ATOM 684 C CA . ARG A 1 91 ? -0.167 -12.702 -0.131 1.00 97.75 91 ARG A CA 1
ATOM 685 C C . ARG A 1 91 ? -0.978 -12.025 -1.231 1.00 97.75 91 ARG A C 1
ATOM 687 O O . ARG A 1 91 ? -1.973 -12.567 -1.709 1.00 97.75 91 ARG A O 1
ATOM 694 N N . LEU A 1 92 ? -0.550 -10.833 -1.640 1.00 98.12 92 LEU A N 1
ATOM 695 C CA . LEU A 1 92 ? -1.309 -9.991 -2.567 1.00 98.12 92 LEU A CA 1
ATOM 696 C C . LEU A 1 92 ? -0.782 -10.023 -4.002 1.00 98.12 92 LEU A C 1
ATOM 698 O O . LEU A 1 92 ? -1.564 -9.928 -4.944 1.00 98.12 92 LEU A O 1
ATOM 702 N N . GLY A 1 93 ? 0.525 -10.154 -4.179 1.00 98.25 93 GLY A N 1
ATOM 703 C CA . GLY A 1 93 ? 1.162 -10.057 -5.485 1.00 98.25 93 GLY A CA 1
ATOM 704 C C . GLY A 1 93 ? 2.642 -10.384 -5.406 1.00 98.25 93 GLY A C 1
ATOM 705 O O . GLY A 1 93 ? 3.133 -10.846 -4.374 1.00 98.25 93 GLY A O 1
ATOM 706 N N . ILE A 1 94 ? 3.345 -10.128 -6.499 1.00 98.56 94 ILE A N 1
ATOM 707 C CA . ILE A 1 94 ? 4.776 -10.392 -6.639 1.00 98.56 94 ILE A CA 1
ATOM 708 C C . ILE A 1 94 ? 5.517 -9.066 -6.790 1.00 98.56 94 ILE A C 1
ATOM 710 O O . ILE A 1 94 ? 5.034 -8.178 -7.483 1.00 98.56 94 ILE A O 1
ATOM 714 N N . ARG A 1 95 ? 6.708 -8.941 -6.202 1.00 97.94 95 ARG A N 1
ATOM 715 C CA . ARG A 1 95 ? 7.643 -7.845 -6.476 1.00 97.94 95 ARG A CA 1
ATOM 716 C C . ARG A 1 95 ? 8.844 -8.347 -7.274 1.00 97.94 95 ARG A C 1
ATOM 718 O O . ARG A 1 95 ? 9.556 -9.244 -6.826 1.00 97.94 95 ARG A O 1
ATOM 725 N N . ILE A 1 96 ? 9.094 -7.724 -8.423 1.00 97.25 96 ILE A N 1
ATOM 726 C CA . ILE A 1 96 ? 10.308 -7.879 -9.228 1.00 97.25 96 ILE A CA 1
ATOM 727 C C . ILE A 1 96 ? 11.158 -6.619 -9.037 1.00 97.25 96 ILE A C 1
ATOM 729 O O . ILE A 1 96 ? 10.791 -5.518 -9.444 1.00 97.25 96 ILE A O 1
ATOM 733 N N . ASP A 1 97 ? 12.308 -6.776 -8.399 1.00 93.88 97 ASP A N 1
ATOM 734 C CA . ASP A 1 97 ? 13.142 -5.657 -7.964 1.00 93.88 97 ASP A CA 1
ATOM 735 C C . ASP A 1 97 ? 14.408 -5.567 -8.812 1.00 93.88 97 ASP A C 1
ATOM 737 O O . ASP A 1 97 ? 15.284 -6.429 -8.723 1.00 93.88 97 ASP A O 1
ATOM 741 N N . LYS A 1 98 ? 14.476 -4.528 -9.652 1.00 93.31 98 LYS A N 1
ATOM 742 C CA . LYS A 1 98 ? 15.639 -4.161 -10.473 1.00 93.31 98 LYS A CA 1
ATOM 743 C C . LYS A 1 98 ? 16.237 -5.352 -11.240 1.00 93.31 98 LYS A C 1
ATOM 745 O O . LYS A 1 98 ? 17.442 -5.605 -11.133 1.00 93.31 98 LYS A O 1
ATOM 750 N N . PRO A 1 99 ? 15.439 -6.088 -12.039 1.00 94.69 99 PRO A N 1
ATOM 751 C CA . PRO A 1 99 ? 15.977 -7.179 -12.839 1.00 94.69 99 PRO A CA 1
ATOM 752 C C . PRO A 1 99 ? 16.990 -6.612 -13.839 1.00 94.69 99 PRO A C 1
ATOM 754 O O . PRO A 1 99 ? 16.776 -5.543 -14.417 1.00 94.69 99 PRO A O 1
ATOM 757 N N . SER A 1 100 ? 18.112 -7.300 -14.051 1.00 93.56 100 SER A N 1
ATOM 758 C CA . SER A 1 100 ? 19.135 -6.810 -14.982 1.00 93.56 100 SER A CA 1
ATOM 759 C C . SER A 1 100 ? 18.605 -6.770 -16.423 1.00 93.56 100 SER A C 1
ATOM 761 O O . SER A 1 100 ? 17.704 -7.532 -16.777 1.00 93.56 100 SER A O 1
ATOM 763 N N . ALA A 1 101 ? 19.175 -5.915 -17.278 1.00 91.12 101 ALA A N 1
ATOM 764 C CA . ALA A 1 101 ? 18.839 -5.903 -18.707 1.00 91.12 101 ALA A CA 1
ATOM 765 C C . ALA A 1 101 ? 19.077 -7.272 -19.364 1.00 91.12 101 ALA A C 1
ATOM 767 O O . ALA A 1 101 ? 18.246 -7.733 -20.136 1.00 91.12 101 ALA A O 1
ATOM 768 N N . ALA A 1 102 ? 20.151 -7.967 -18.978 1.00 91.75 102 ALA A N 1
ATOM 769 C CA . ALA A 1 102 ? 20.435 -9.317 -19.455 1.00 91.75 102 ALA A CA 1
ATOM 770 C C . ALA A 1 102 ? 19.382 -10.342 -19.003 1.00 91.75 102 ALA A C 1
ATOM 772 O O . ALA A 1 102 ? 19.087 -11.272 -19.739 1.00 91.75 102 ALA A O 1
ATOM 773 N N . SER A 1 103 ? 18.799 -10.171 -17.812 1.00 91.12 103 SER A N 1
ATOM 774 C CA . SER A 1 103 ? 17.755 -11.070 -17.307 1.00 91.12 103 SER A CA 1
ATOM 775 C C . SER A 1 103 ? 16.414 -10.874 -18.016 1.00 91.12 103 SER A C 1
ATOM 777 O O . SER A 1 103 ? 15.645 -11.823 -18.103 1.00 91.12 103 SER A O 1
ATOM 779 N N . LEU A 1 104 ? 16.119 -9.658 -18.487 1.00 90.75 104 LEU A N 1
ATOM 780 C CA . LEU A 1 104 ? 14.896 -9.349 -19.240 1.00 90.75 104 LEU A CA 1
ATOM 781 C C . LEU A 1 104 ? 15.036 -9.590 -20.748 1.00 90.75 104 LEU A C 1
ATOM 783 O O . LEU A 1 104 ? 14.028 -9.732 -21.436 1.00 90.75 104 LEU A O 1
ATOM 787 N N . ALA A 1 105 ? 16.264 -9.623 -21.265 1.00 89.00 105 ALA A N 1
ATOM 788 C CA . ALA A 1 105 ? 16.530 -9.845 -22.678 1.00 89.00 105 ALA A CA 1
ATOM 789 C C . ALA A 1 105 ? 15.975 -11.195 -23.162 1.00 89.00 105 ALA A C 1
ATOM 791 O O . ALA A 1 105 ? 15.870 -12.152 -22.397 1.00 89.00 105 ALA A O 1
ATOM 792 N N . GLU A 1 106 ? 15.641 -11.253 -24.454 1.00 87.31 106 GLU A N 1
ATOM 793 C CA . GLU A 1 106 ? 15.282 -12.495 -25.161 1.00 87.31 106 GLU A CA 1
ATOM 794 C C . GLU A 1 106 ? 14.150 -13.301 -24.491 1.00 87.31 106 GLU A C 1
ATOM 796 O O . GLU A 1 106 ? 14.112 -14.526 -24.572 1.00 87.31 106 GLU A O 1
ATOM 801 N N . GLY A 1 107 ? 13.217 -12.611 -23.827 1.00 87.56 107 GLY A N 1
ATOM 802 C CA . GLY A 1 107 ? 12.067 -13.240 -23.176 1.00 87.56 107 GLY A CA 1
ATOM 803 C C . GLY A 1 107 ? 12.396 -13.939 -21.855 1.00 87.56 107 GLY A C 1
ATOM 804 O O . GLY A 1 107 ? 11.650 -14.814 -21.416 1.00 87.56 107 GLY A O 1
ATOM 805 N N . GLY A 1 108 ? 13.495 -13.569 -21.185 1.00 89.94 108 GLY A N 1
ATOM 806 C CA . GLY A 1 108 ? 13.939 -14.209 -19.939 1.00 89.94 108 GLY A CA 1
ATOM 807 C C . GLY A 1 108 ? 12.919 -14.182 -18.789 1.00 89.94 108 GLY A C 1
ATOM 808 O O . GLY A 1 108 ? 12.981 -15.024 -17.895 1.00 89.94 108 GLY A O 1
ATOM 809 N N . TYR A 1 109 ? 11.945 -13.267 -18.832 1.00 95.69 109 TYR A N 1
ATOM 810 C CA . TYR A 1 109 ? 10.821 -13.206 -17.890 1.00 95.69 109 TYR A CA 1
ATOM 811 C C . TYR A 1 109 ? 9.484 -13.657 -18.490 1.00 95.69 109 TYR A C 1
ATOM 813 O O . TYR A 1 109 ? 8.497 -13.693 -17.760 1.00 95.69 109 TYR A O 1
ATOM 821 N N . ASP A 1 110 ? 9.415 -14.042 -19.765 1.00 96.94 110 ASP A N 1
ATOM 822 C CA . ASP A 1 110 ? 8.132 -14.265 -20.442 1.00 96.94 110 ASP A CA 1
ATOM 823 C C . ASP A 1 110 ? 7.339 -15.404 -19.807 1.00 96.94 110 ASP A C 1
ATOM 825 O O . ASP A 1 110 ? 6.142 -15.274 -19.565 1.00 96.94 110 ASP A O 1
ATOM 829 N N . ARG A 1 111 ? 8.016 -16.503 -19.453 1.00 97.62 111 ARG A N 1
ATOM 830 C CA . ARG A 1 111 ? 7.388 -17.621 -18.736 1.00 97.62 111 ARG A CA 1
ATOM 831 C C . ARG A 1 111 ? 6.871 -17.187 -17.361 1.00 97.62 111 ARG A C 1
ATOM 833 O O . ARG A 1 111 ? 5.769 -17.560 -16.969 1.00 97.62 111 ARG A O 1
ATOM 840 N N . PHE A 1 112 ? 7.655 -16.387 -16.640 1.00 98.31 112 PHE A N 1
ATOM 841 C CA . PHE A 1 112 ? 7.303 -15.890 -15.309 1.00 98.31 112 PHE A CA 1
ATOM 842 C C . PHE A 1 112 ? 6.082 -14.962 -15.361 1.00 98.31 112 PHE A C 1
ATOM 844 O O . PHE A 1 112 ? 5.107 -15.167 -14.641 1.00 98.31 112 PHE A O 1
ATOM 851 N N . LEU A 1 113 ? 6.117 -13.964 -16.247 1.00 98.50 113 LEU A N 1
ATOM 852 C CA . LEU A 1 113 ? 5.041 -12.991 -16.433 1.00 98.50 113 LEU A CA 1
ATOM 853 C C . LEU A 1 113 ? 3.791 -13.643 -17.029 1.00 98.50 113 LEU A C 1
ATOM 855 O O . LEU A 1 113 ? 2.689 -13.347 -16.581 1.00 98.50 113 LEU A O 1
ATOM 859 N N . GLY A 1 114 ? 3.949 -14.586 -17.961 1.00 98.62 114 GLY A N 1
ATOM 860 C CA . GLY A 1 114 ? 2.848 -15.388 -18.493 1.00 98.62 114 GLY A CA 1
ATOM 861 C C . GLY A 1 114 ? 2.133 -16.182 -17.400 1.00 98.62 114 GLY A C 1
ATOM 862 O O . GLY A 1 114 ? 0.909 -16.154 -17.331 1.00 98.62 114 GLY A O 1
ATOM 863 N N . THR A 1 115 ? 2.887 -16.794 -16.484 1.00 98.69 115 THR A N 1
ATOM 864 C CA . THR A 1 115 ? 2.303 -17.521 -15.344 1.00 98.69 115 THR A CA 1
ATOM 865 C C . THR A 1 115 ? 1.606 -16.574 -14.363 1.00 98.69 115 THR A C 1
ATOM 867 O O . THR A 1 115 ? 0.518 -16.870 -13.870 1.00 98.69 115 THR A O 1
ATOM 870 N N . ALA A 1 116 ? 2.195 -15.404 -14.088 1.00 98.62 116 ALA A N 1
ATOM 871 C CA . ALA A 1 116 ? 1.560 -14.390 -13.245 1.00 98.62 116 ALA A CA 1
ATOM 872 C C . ALA A 1 116 ? 0.253 -13.872 -13.867 1.00 98.62 116 ALA A C 1
ATOM 874 O O . ALA A 1 116 ? -0.729 -13.683 -13.153 1.00 98.62 116 ALA A O 1
ATOM 875 N N . MET A 1 117 ? 0.223 -13.696 -15.191 1.00 98.38 117 MET A N 1
ATOM 876 C CA . MET A 1 117 ? -0.962 -13.296 -15.950 1.00 98.38 117 MET A CA 1
ATOM 877 C C . MET A 1 117 ? -2.057 -14.368 -15.897 1.00 98.38 117 MET A C 1
ATOM 879 O O . MET A 1 117 ? -3.199 -14.042 -15.588 1.00 98.38 117 MET A O 1
ATOM 883 N N . GLU A 1 118 ? -1.708 -15.638 -16.133 1.00 98.31 118 GLU A N 1
ATOM 884 C CA . GLU A 1 118 ? -2.640 -16.777 -16.090 1.00 98.31 118 GLU A CA 1
ATOM 885 C C . GLU A 1 118 ? -3.339 -16.906 -14.731 1.00 98.31 118 GLU A C 1
ATOM 887 O O . GLU A 1 118 ? -4.536 -17.184 -14.663 1.00 98.31 118 GLU A O 1
ATOM 892 N N . HIS A 1 119 ? -2.605 -16.661 -13.645 1.00 97.88 119 HIS A N 1
ATOM 893 C CA . HIS A 1 119 ? -3.127 -16.733 -12.280 1.00 97.88 119 HIS A CA 1
ATOM 894 C C . HIS A 1 119 ? -3.615 -15.387 -11.723 1.00 97.88 119 HIS A C 1
ATOM 896 O O . HIS A 1 119 ? -3.896 -15.290 -10.526 1.00 97.88 119 HIS A O 1
ATOM 902 N N . GLU A 1 120 ? -3.715 -14.354 -12.566 1.00 96.88 120 GLU A N 1
ATOM 903 C CA . GLU A 1 120 ? -4.156 -13.002 -12.201 1.00 96.88 120 GLU A CA 1
ATOM 904 C C . GLU A 1 120 ? -3.406 -12.410 -10.987 1.00 96.88 120 GLU A C 1
ATOM 906 O O . GLU A 1 120 ? -3.995 -11.733 -10.138 1.00 96.88 120 GLU A O 1
ATOM 911 N N . VAL A 1 121 ? -2.100 -12.672 -10.881 1.00 98.25 121 VAL A N 1
ATOM 912 C CA . VAL A 1 121 ? -1.242 -12.191 -9.791 1.00 98.25 121 VAL A CA 1
ATOM 913 C C . VAL A 1 121 ? -0.626 -10.843 -10.180 1.00 98.25 121 VAL A C 1
ATOM 915 O O . VAL A 1 121 ? 0.220 -10.809 -11.073 1.00 98.25 121 VAL A O 1
ATOM 918 N N . PRO A 1 122 ? -0.980 -9.724 -9.514 1.00 98.31 122 PRO A N 1
ATOM 919 C CA . PRO A 1 122 ? -0.388 -8.423 -9.817 1.00 98.31 122 PRO A CA 1
ATOM 920 C C . PRO A 1 122 ? 1.123 -8.407 -9.570 1.00 98.31 122 PRO A C 1
ATOM 922 O O . PRO A 1 122 ? 1.611 -8.995 -8.596 1.00 98.31 122 PRO A O 1
ATOM 925 N N . VAL A 1 123 ? 1.854 -7.684 -10.419 1.00 98.62 123 VAL A N 1
ATOM 926 C CA . VAL A 1 123 ? 3.316 -7.572 -10.360 1.00 98.62 123 VAL A CA 1
ATOM 927 C C . VAL A 1 123 ? 3.729 -6.133 -10.082 1.00 98.62 123 VAL A C 1
ATOM 929 O O . VAL A 1 123 ? 3.529 -5.231 -10.894 1.00 98.62 123 VAL A O 1
ATOM 932 N N . TRP A 1 124 ? 4.360 -5.927 -8.932 1.00 98.06 124 TRP A N 1
ATOM 933 C CA . TRP A 1 124 ? 5.143 -4.733 -8.648 1.00 98.06 124 TRP A CA 1
ATOM 934 C C . TRP A 1 124 ? 6.486 -4.850 -9.334 1.00 98.06 124 TRP A C 1
ATOM 936 O O . TRP A 1 124 ? 7.136 -5.895 -9.258 1.00 98.06 124 TRP A O 1
ATOM 946 N N . ILE A 1 125 ? 6.917 -3.779 -9.985 1.00 96.94 125 ILE A N 1
ATOM 947 C CA . ILE A 1 125 ? 8.182 -3.777 -10.695 1.00 96.94 125 ILE A CA 1
ATOM 948 C C . ILE A 1 125 ? 8.954 -2.488 -10.450 1.00 96.94 125 ILE A C 1
ATOM 950 O O . ILE A 1 125 ? 8.465 -1.376 -10.652 1.00 96.94 125 ILE A O 1
ATOM 954 N N . THR A 1 126 ? 10.200 -2.655 -10.020 1.00 94.19 126 THR A N 1
ATOM 955 C CA . THR A 1 126 ? 11.163 -1.565 -9.888 1.00 94.19 126 THR A CA 1
ATOM 956 C C . THR A 1 126 ? 12.091 -1.596 -11.108 1.00 94.19 126 THR A C 1
ATOM 958 O O . THR A 1 126 ? 12.987 -2.436 -11.183 1.00 94.19 126 THR A O 1
ATOM 961 N N . LEU A 1 127 ? 11.893 -0.682 -12.066 1.00 93.44 127 LEU A N 1
ATOM 962 C CA . LEU A 1 127 ? 12.739 -0.505 -13.264 1.00 93.44 127 LEU A CA 1
ATOM 963 C C . LEU A 1 127 ? 13.184 0.962 -13.432 1.00 93.44 127 LEU A C 1
ATOM 965 O O . LEU A 1 127 ? 12.828 1.613 -14.413 1.00 93.44 127 LEU A O 1
ATOM 969 N N . PRO A 1 128 ? 13.938 1.527 -12.477 1.00 85.12 128 PRO A N 1
ATOM 970 C CA . PRO A 1 128 ? 14.182 2.962 -12.441 1.00 85.12 128 PRO A CA 1
ATOM 971 C C . PRO A 1 128 ? 14.975 3.410 -13.679 1.00 85.12 128 PRO A C 1
ATOM 973 O O . PRO A 1 128 ? 16.013 2.828 -13.991 1.00 85.12 128 PRO A O 1
ATOM 976 N N . GLY A 1 129 ? 14.460 4.402 -14.414 1.00 85.62 129 GLY A N 1
ATOM 977 C CA . GLY A 1 129 ? 15.068 4.888 -15.667 1.00 85.62 129 GLY A CA 1
ATOM 978 C C . GLY A 1 129 ? 14.950 3.944 -16.868 1.00 85.62 129 GLY A C 1
ATOM 979 O O . GLY A 1 129 ? 15.615 4.151 -17.877 1.00 85.62 129 GLY A O 1
ATOM 980 N N . ARG A 1 130 ? 14.135 2.888 -16.757 1.00 93.88 130 ARG A N 1
ATOM 981 C CA . ARG A 1 130 ? 13.906 1.879 -17.806 1.00 93.88 130 ARG A CA 1
ATOM 982 C C . ARG A 1 130 ? 12.414 1.728 -18.118 1.00 93.88 130 ARG A C 1
ATOM 984 O O . ARG A 1 130 ? 11.934 0.636 -18.415 1.00 93.88 130 ARG A O 1
ATOM 991 N N . MET A 1 131 ? 11.665 2.832 -18.055 1.00 95.12 131 MET A N 1
ATOM 992 C CA . MET A 1 131 ? 10.224 2.852 -18.340 1.00 95.12 131 MET A CA 1
ATOM 993 C C . MET A 1 131 ? 9.875 2.386 -19.766 1.00 95.12 131 MET A C 1
ATOM 995 O O . MET A 1 131 ? 8.902 1.643 -19.899 1.00 95.12 131 MET A O 1
ATOM 999 N N . PRO A 1 132 ? 10.655 2.697 -20.826 1.00 94.56 132 PRO A N 1
ATOM 1000 C CA . PRO A 1 132 ? 10.390 2.143 -22.156 1.00 94.56 132 PRO A CA 1
ATOM 1001 C C . PRO A 1 132 ? 10.420 0.609 -22.199 1.00 94.56 132 PRO A C 1
ATOM 1003 O O . PRO A 1 132 ? 9.609 -0.001 -22.890 1.00 94.56 132 PRO A O 1
ATOM 1006 N N . GLU A 1 133 ? 11.311 -0.025 -21.431 1.00 95.25 133 GLU A N 1
ATOM 1007 C CA . GLU A 1 133 ? 11.369 -1.488 -21.337 1.00 95.25 133 GLU A CA 1
ATOM 1008 C C . GLU A 1 133 ? 10.124 -2.052 -20.645 1.00 95.25 133 GLU A C 1
ATOM 1010 O O . GLU A 1 133 ? 9.573 -3.055 -21.094 1.00 95.25 133 GLU A O 1
ATOM 1015 N N . LEU A 1 134 ? 9.623 -1.374 -19.607 1.00 96.44 134 LEU A N 1
ATOM 1016 C CA . LEU A 1 134 ? 8.350 -1.740 -18.991 1.00 96.44 134 LEU A CA 1
ATOM 1017 C C . LEU A 1 134 ? 7.176 -1.599 -19.971 1.00 96.44 134 LEU A C 1
ATOM 1019 O O . LEU A 1 134 ? 6.292 -2.448 -19.967 1.00 96.44 134 LEU A O 1
ATOM 1023 N N . GLY A 1 135 ? 7.172 -0.581 -20.836 1.00 97.19 135 GLY A N 1
ATOM 1024 C CA . GLY A 1 135 ? 6.149 -0.431 -21.878 1.00 97.19 135 GLY A CA 1
ATOM 1025 C C . GLY A 1 135 ? 6.098 -1.621 -22.843 1.00 97.19 135 GLY A C 1
ATOM 1026 O O . GLY A 1 135 ? 5.014 -2.078 -23.208 1.00 97.19 135 GLY A O 1
ATOM 1027 N N . LEU A 1 136 ? 7.258 -2.188 -23.198 1.00 96.25 136 LEU A N 1
ATOM 1028 C CA . LEU A 1 136 ? 7.327 -3.406 -24.013 1.00 96.25 136 LEU A CA 1
ATOM 1029 C C . LEU A 1 136 ? 6.712 -4.610 -23.285 1.00 96.25 136 LEU A C 1
ATOM 1031 O O . LEU A 1 136 ? 5.904 -5.325 -23.875 1.00 96.25 136 LEU A O 1
ATOM 1035 N N . LEU A 1 137 ? 7.036 -4.799 -22.001 1.00 97.00 137 LEU A N 1
ATOM 1036 C CA . LEU A 1 137 ? 6.451 -5.868 -21.182 1.00 97.00 137 LEU A CA 1
ATOM 1037 C C . LEU A 1 137 ? 4.935 -5.687 -21.021 1.00 97.00 137 LEU A C 1
ATOM 1039 O O . LEU A 1 137 ? 4.176 -6.632 -21.218 1.00 97.00 137 LEU A O 1
ATOM 1043 N N . ALA A 1 138 ? 4.479 -4.469 -20.726 1.00 98.00 138 ALA A N 1
ATOM 1044 C CA . ALA A 1 138 ? 3.062 -4.156 -20.572 1.00 98.00 138 ALA A CA 1
ATOM 1045 C C . ALA A 1 138 ? 2.265 -4.417 -21.858 1.00 98.00 138 ALA A C 1
ATOM 1047 O O . ALA A 1 138 ? 1.129 -4.881 -21.786 1.00 98.00 138 ALA A O 1
ATOM 1048 N N . GLY A 1 139 ? 2.860 -4.153 -23.028 1.00 97.88 139 GLY A N 1
ATOM 1049 C CA . GLY A 1 139 ? 2.273 -4.483 -24.327 1.00 97.88 139 GLY A CA 1
ATOM 1050 C C . GLY A 1 139 ? 2.266 -5.983 -24.645 1.00 97.88 139 GLY A C 1
ATOM 1051 O O . GLY A 1 139 ? 1.326 -6.457 -25.279 1.00 97.88 139 GLY A O 1
ATOM 1052 N N . ALA A 1 140 ? 3.282 -6.729 -24.203 1.00 97.38 140 ALA A N 1
ATOM 1053 C CA . ALA A 1 140 ? 3.376 -8.177 -24.406 1.00 97.38 140 ALA A CA 1
ATOM 1054 C C . ALA A 1 140 ? 2.439 -8.982 -23.484 1.00 97.38 140 ALA A C 1
ATOM 1056 O O . ALA A 1 140 ? 1.956 -10.040 -23.884 1.00 97.38 140 ALA A O 1
ATOM 1057 N N . PHE A 1 141 ? 2.147 -8.466 -22.285 1.00 98.38 141 PHE A N 1
ATOM 1058 C CA . PHE A 1 141 ? 1.276 -9.092 -21.281 1.00 98.38 141 PHE A CA 1
ATOM 1059 C C . PHE A 1 141 ? 0.089 -8.174 -20.932 1.00 98.38 141 PHE A C 1
ATOM 1061 O O . PHE A 1 141 ? 0.019 -7.666 -19.810 1.00 98.38 141 PHE A O 1
ATOM 1068 N N . PRO A 1 142 ? -0.843 -7.924 -21.874 1.00 98.06 142 PRO A N 1
ATOM 1069 C CA . PRO A 1 142 ? -1.880 -6.896 -21.730 1.00 98.06 142 PRO A CA 1
ATOM 1070 C C . PRO A 1 142 ? -2.877 -7.159 -20.591 1.00 98.06 142 PRO A C 1
ATOM 1072 O O . PRO A 1 142 ? -3.478 -6.209 -20.093 1.00 98.06 142 PRO A O 1
ATOM 1075 N N . ASP A 1 143 ? -3.023 -8.412 -20.151 1.00 98.06 143 ASP A N 1
ATOM 1076 C CA . ASP A 1 143 ? -3.932 -8.795 -19.061 1.00 98.06 143 ASP A CA 1
ATOM 1077 C C . ASP A 1 143 ? -3.229 -8.869 -17.690 1.00 98.06 143 ASP A C 1
ATOM 1079 O O . ASP A 1 143 ? -3.881 -9.031 -16.656 1.00 98.06 143 ASP A O 1
ATOM 1083 N N . LEU A 1 144 ? -1.898 -8.715 -17.644 1.00 98.62 144 LEU A N 1
ATOM 1084 C CA . LEU A 1 144 ? -1.139 -8.673 -16.395 1.00 98.62 144 LEU A CA 1
ATOM 1085 C C . LEU A 1 144 ? -1.122 -7.254 -15.824 1.00 98.62 144 LEU A C 1
ATOM 1087 O O . LEU A 1 144 ? -0.628 -6.328 -16.465 1.00 98.62 144 LEU A O 1
ATOM 1091 N N . GLN A 1 145 ? -1.592 -7.090 -14.586 1.00 98.69 145 GLN A N 1
ATOM 1092 C CA . GLN A 1 145 ? -1.502 -5.821 -13.864 1.00 98.69 145 GLN A CA 1
ATOM 1093 C C . GLN A 1 145 ? -0.058 -5.555 -13.415 1.00 98.69 145 GLN A C 1
ATOM 1095 O O . GLN A 1 145 ? 0.426 -6.163 -12.457 1.00 98.69 145 GLN A O 1
ATOM 1100 N N . PHE A 1 146 ? 0.592 -4.584 -14.055 1.00 98.75 146 PHE A N 1
ATOM 1101 C CA . PHE A 1 146 ? 1.870 -4.030 -13.617 1.00 98.75 146 PHE A CA 1
ATOM 1102 C C . PHE A 1 146 ? 1.656 -2.817 -12.716 1.00 98.75 146 PHE A C 1
ATOM 1104 O O . PHE A 1 146 ? 0.778 -1.984 -12.958 1.00 98.75 146 PHE A O 1
ATOM 1111 N N . ILE A 1 147 ? 2.482 -2.704 -11.680 1.00 98.62 147 ILE A N 1
ATOM 1112 C CA . ILE A 1 147 ? 2.490 -1.577 -10.750 1.00 98.62 147 ILE A CA 1
ATOM 1113 C C . ILE A 1 147 ? 3.929 -1.072 -10.632 1.00 98.62 147 ILE A C 1
ATOM 1115 O O . ILE A 1 147 ? 4.819 -1.788 -10.177 1.00 98.62 147 ILE A O 1
ATOM 1119 N N . ILE A 1 148 ? 4.162 0.162 -11.070 1.00 98.25 148 ILE A N 1
ATOM 1120 C CA . ILE A 1 148 ? 5.470 0.819 -11.017 1.00 98.25 148 ILE A CA 1
ATOM 1121 C C . ILE A 1 148 ? 5.763 1.209 -9.570 1.00 98.25 148 ILE A C 1
ATOM 1123 O O . ILE A 1 148 ? 5.017 1.999 -8.993 1.00 98.25 148 ILE A O 1
ATOM 1127 N N . ASP A 1 149 ? 6.849 0.692 -8.997 1.00 95.06 149 ASP A N 1
ATOM 1128 C CA . ASP A 1 149 ? 7.317 1.098 -7.666 1.00 95.06 149 ASP A CA 1
ATOM 1129 C C . ASP A 1 149 ? 7.915 2.519 -7.685 1.00 95.06 149 ASP A C 1
ATOM 1131 O O . ASP A 1 149 ? 8.543 2.931 -8.666 1.00 95.06 149 ASP A O 1
ATOM 1135 N N . HIS A 1 150 ? 7.775 3.251 -6.573 1.00 92.88 150 HIS A N 1
ATOM 1136 C CA . HIS A 1 150 ? 8.542 4.469 -6.274 1.00 92.88 150 HIS A CA 1
ATOM 1137 C C . HIS A 1 150 ? 8.467 5.559 -7.354 1.00 92.88 150 HIS A C 1
ATOM 1139 O O . HIS A 1 150 ? 9.462 6.207 -7.689 1.00 92.88 150 HIS A O 1
ATOM 1145 N N . ALA A 1 151 ? 7.280 5.734 -7.940 1.00 93.88 151 ALA A N 1
ATOM 1146 C CA . ALA A 1 151 ? 7.001 6.645 -9.046 1.00 93.88 151 ALA A CA 1
ATOM 1147 C C . ALA A 1 151 ? 7.890 6.445 -10.293 1.00 93.88 151 ALA A C 1
ATOM 1149 O O . ALA A 1 151 ? 7.916 7.319 -11.152 1.00 93.88 151 ALA A O 1
ATOM 1150 N N . GLY A 1 152 ? 8.619 5.326 -10.404 1.00 92.81 152 GLY A N 1
ATOM 1151 C CA . GLY A 1 152 ? 9.485 4.985 -11.541 1.00 92.81 152 GLY A CA 1
ATOM 1152 C C . GLY A 1 152 ? 10.772 5.810 -11.667 1.00 92.81 152 GLY A C 1
ATOM 1153 O O . GLY A 1 152 ? 11.538 5.605 -12.613 1.00 92.81 152 GLY A O 1
ATOM 1154 N N . VAL A 1 153 ? 11.038 6.727 -10.731 1.00 88.44 153 VAL A N 1
ATOM 1155 C CA . VAL A 1 153 ? 12.181 7.650 -10.802 1.00 88.44 153 VAL A CA 1
ATOM 1156 C C . VAL A 1 153 ? 13.491 6.928 -10.436 1.00 88.44 153 VAL A C 1
ATOM 1158 O O . VAL A 1 153 ? 13.527 6.225 -9.424 1.00 88.44 153 VAL A O 1
ATOM 1161 N N . PRO A 1 154 ? 14.589 7.108 -11.206 1.00 85.88 154 PRO A N 1
ATOM 1162 C CA . PRO A 1 154 ? 15.899 6.550 -10.867 1.00 85.88 154 PRO A CA 1
ATOM 1163 C C . PRO A 1 154 ? 16.396 6.974 -9.485 1.00 85.88 154 PRO A C 1
ATOM 1165 O O . PRO A 1 154 ? 16.335 8.148 -9.117 1.00 85.88 154 PRO A O 1
ATOM 1168 N N . GLU A 1 155 ? 16.925 6.025 -8.711 1.00 80.50 155 GLU A N 1
ATOM 1169 C CA . GLU A 1 155 ? 17.435 6.306 -7.363 1.00 80.50 155 GLU A CA 1
ATOM 1170 C C . GLU A 1 155 ? 18.619 7.278 -7.380 1.00 80.50 155 GLU A C 1
ATOM 1172 O O . GLU A 1 155 ? 18.721 8.129 -6.491 1.00 80.50 155 GLU A O 1
ATOM 1177 N N . ASP A 1 156 ? 19.466 7.155 -8.404 1.00 82.81 156 ASP A N 1
ATOM 1178 C CA . ASP A 1 156 ? 20.648 7.966 -8.698 1.00 82.81 156 ASP A CA 1
ATOM 1179 C C . ASP A 1 156 ? 20.327 9.254 -9.475 1.00 82.81 156 ASP A C 1
ATOM 1181 O O . ASP A 1 156 ? 21.225 10.056 -9.748 1.00 82.81 156 ASP A O 1
ATOM 1185 N N . TRP A 1 157 ? 19.052 9.499 -9.796 1.00 85.88 157 TRP A N 1
ATOM 1186 C CA . TRP A 1 157 ? 18.638 10.714 -10.483 1.00 85.88 157 TRP A CA 1
ATOM 1187 C C . TRP A 1 157 ? 18.898 11.965 -9.638 1.00 85.88 157 TRP A C 1
ATOM 1189 O O . TRP A 1 157 ? 18.666 12.003 -8.423 1.00 85.88 157 TRP A O 1
ATOM 1199 N N . ARG A 1 158 ? 19.329 13.045 -10.299 1.00 85.75 158 ARG A N 1
ATOM 1200 C CA . ARG A 1 158 ? 19.574 14.331 -9.641 1.00 85.75 158 ARG A CA 1
ATOM 1201 C C . ARG A 1 158 ? 18.265 14.921 -9.109 1.00 85.75 158 ARG A C 1
ATOM 1203 O O . ARG A 1 158 ? 17.386 15.321 -9.862 1.00 85.75 158 ARG A O 1
ATOM 1210 N N . ARG A 1 159 ? 18.178 15.078 -7.788 1.00 83.75 159 ARG A N 1
ATOM 1211 C CA . ARG A 1 159 ? 16.967 15.558 -7.087 1.00 83.75 159 ARG A CA 1
ATOM 1212 C C . ARG A 1 159 ? 16.862 17.078 -6.945 1.00 83.75 159 ARG A C 1
ATOM 1214 O O . ARG A 1 159 ? 15.975 17.574 -6.262 1.00 83.75 159 ARG A O 1
ATOM 1221 N N . ILE A 1 160 ? 17.767 17.817 -7.579 1.00 86.56 160 ILE A N 1
ATOM 1222 C CA . ILE A 1 160 ? 17.861 19.280 -7.530 1.00 86.56 160 ILE A CA 1
ATOM 1223 C C . ILE A 1 160 ? 17.890 19.856 -8.948 1.00 86.56 160 ILE A C 1
ATOM 1225 O O . ILE A 1 160 ? 18.295 19.172 -9.887 1.00 86.56 160 ILE A O 1
ATOM 1229 N N . GLY A 1 161 ? 17.512 21.127 -9.087 1.00 89.38 161 GLY A N 1
ATOM 1230 C CA . GLY A 1 161 ? 17.435 21.815 -10.380 1.00 89.38 161 GLY A CA 1
ATOM 1231 C C . GLY A 1 161 ? 16.029 21.824 -10.982 1.00 89.38 161 GLY A C 1
ATOM 1232 O O . GLY A 1 161 ? 15.086 21.251 -10.428 1.00 89.38 161 GLY A O 1
ATOM 1233 N N . GLU A 1 162 ? 15.875 22.531 -12.101 1.00 86.56 162 GLU A N 1
ATOM 1234 C CA . GLU A 1 162 ? 14.585 22.715 -12.784 1.00 86.56 162 GLU A CA 1
ATOM 1235 C C . GLU A 1 162 ? 14.060 21.415 -13.413 1.00 86.56 162 GLU A C 1
ATOM 1237 O O . GLU A 1 162 ? 12.859 21.162 -13.398 1.00 86.56 162 GLU A O 1
ATOM 1242 N N . ASP A 1 163 ? 14.966 20.554 -13.874 1.00 90.56 163 ASP A N 1
ATOM 1243 C CA . ASP A 1 163 ? 14.706 19.275 -14.543 1.00 90.56 163 ASP A CA 1
ATOM 1244 C C . ASP A 1 163 ? 14.577 18.084 -13.582 1.00 90.56 163 ASP A C 1
ATOM 1246 O O . ASP A 1 163 ? 14.454 16.943 -14.024 1.00 90.56 163 ASP A O 1
ATOM 1250 N N . ARG A 1 164 ? 14.579 18.312 -12.261 1.00 93.19 164 ARG A N 1
ATOM 1251 C CA . ARG A 1 164 ? 14.572 17.224 -11.269 1.00 93.19 164 ARG A CA 1
ATOM 1252 C C . ARG A 1 164 ? 13.416 16.242 -11.462 1.00 93.19 164 ARG A C 1
ATOM 1254 O O . ARG A 1 164 ? 13.596 15.073 -11.179 1.00 93.19 164 ARG A O 1
ATOM 1261 N N . PHE A 1 165 ? 12.272 16.663 -11.999 1.00 94.50 165 PHE A N 1
ATOM 1262 C CA . PHE A 1 165 ? 11.123 15.782 -12.253 1.00 94.50 165 PHE A CA 1
ATOM 1263 C C . PHE A 1 165 ? 11.072 15.173 -13.664 1.00 94.50 165 PHE A C 1
ATOM 1265 O O . PHE A 1 165 ? 10.119 14.457 -13.958 1.00 94.50 165 PHE A O 1
ATOM 1272 N N . ALA A 1 166 ? 12.062 15.425 -14.528 1.00 93.69 166 ALA A N 1
ATOM 1273 C CA . ALA A 1 166 ? 12.056 14.974 -15.923 1.00 93.69 166 ALA A CA 1
ATOM 1274 C C . ALA A 1 166 ? 11.805 13.460 -16.120 1.00 93.69 166 ALA A C 1
ATOM 1276 O O . ALA A 1 166 ? 11.064 13.121 -17.040 1.00 93.69 166 ALA A O 1
ATOM 1277 N N . PRO A 1 167 ? 12.302 12.538 -15.264 1.00 93.06 167 PRO A N 1
ATOM 1278 C CA . PRO A 1 167 ? 12.033 11.107 -15.437 1.00 93.06 167 PRO A CA 1
ATOM 1279 C C . PRO A 1 167 ? 10.550 10.733 -15.349 1.00 93.06 167 PRO A C 1
ATOM 1281 O O . PRO A 1 167 ? 10.144 9.697 -15.869 1.00 93.06 167 PRO A O 1
ATOM 1284 N N . LEU A 1 168 ? 9.722 11.571 -14.715 1.00 94.88 168 LEU A N 1
ATOM 1285 C CA . LEU A 1 168 ? 8.288 11.321 -14.606 1.00 94.88 168 LEU A CA 1
ATOM 1286 C C . LEU A 1 168 ? 7.589 11.364 -15.972 1.00 94.88 168 LEU A C 1
ATOM 1288 O O . LEU A 1 168 ? 6.527 10.768 -16.125 1.00 94.88 168 LEU A O 1
ATOM 1292 N N . ASP A 1 169 ? 8.170 12.030 -16.972 1.00 95.50 169 ASP A N 1
ATOM 1293 C CA . ASP A 1 169 ? 7.585 12.110 -18.312 1.00 95.50 169 ASP A CA 1
ATOM 1294 C C . ASP A 1 169 ? 7.536 10.730 -18.988 1.00 95.50 169 ASP A C 1
ATOM 1296 O O . ASP A 1 169 ? 6.535 10.392 -19.623 1.00 95.50 169 ASP A O 1
ATOM 1300 N N . GLU A 1 170 ? 8.554 9.887 -18.784 1.00 95.62 170 GLU A N 1
ATOM 1301 C CA . GLU A 1 170 ? 8.549 8.507 -19.287 1.00 95.62 170 GLU A CA 1
ATOM 1302 C C . GLU A 1 170 ? 7.519 7.635 -18.559 1.00 95.62 170 GLU A C 1
ATOM 1304 O O . GLU A 1 170 ? 6.876 6.782 -19.167 1.00 95.62 170 GLU A O 1
ATOM 1309 N N . VAL A 1 171 ? 7.316 7.879 -17.264 1.00 97.19 171 VAL A N 1
ATOM 1310 C CA . VAL A 1 171 ? 6.297 7.188 -16.460 1.00 97.19 171 VAL A CA 1
ATOM 1311 C C . VAL A 1 171 ? 4.901 7.583 -16.939 1.00 97.19 171 VAL A C 1
ATOM 1313 O O . VAL A 1 171 ? 4.052 6.724 -17.149 1.00 97.19 171 VAL A O 1
ATOM 1316 N N . ILE A 1 172 ? 4.664 8.878 -17.174 1.00 98.00 172 ILE A N 1
ATOM 1317 C CA . ILE A 1 172 ? 3.402 9.402 -17.713 1.00 98.00 172 ILE A CA 1
ATOM 1318 C C . ILE A 1 172 ? 3.096 8.800 -19.089 1.00 98.00 172 ILE A C 1
ATOM 1320 O O . ILE A 1 172 ? 1.938 8.478 -19.359 1.00 98.00 172 ILE A O 1
ATOM 1324 N N . ALA A 1 173 ? 4.103 8.587 -19.940 1.00 98.06 173 ALA A N 1
ATOM 1325 C CA . ALA A 1 173 ? 3.911 7.950 -21.243 1.00 98.06 173 ALA A CA 1
ATOM 1326 C C . ALA A 1 173 ? 3.323 6.528 -21.132 1.00 98.06 173 ALA A C 1
ATOM 1328 O O . ALA A 1 173 ? 2.541 6.121 -21.992 1.00 98.06 173 ALA A O 1
ATOM 1329 N N . LEU A 1 174 ? 3.607 5.802 -20.043 1.00 98.44 174 LEU A N 1
ATOM 1330 C CA . LEU A 1 174 ? 3.048 4.468 -19.799 1.00 98.44 174 LEU A CA 1
ATOM 1331 C C . LEU A 1 174 ? 1.551 4.471 -19.465 1.00 98.44 174 LEU A C 1
ATOM 1333 O O . LEU A 1 174 ? 0.931 3.409 -19.471 1.00 98.44 174 LEU A O 1
ATOM 1337 N N . SER A 1 175 ? 0.930 5.637 -19.257 1.00 98.44 175 SER A N 1
ATOM 1338 C CA . SER A 1 175 ? -0.528 5.745 -19.094 1.00 98.44 175 SER A CA 1
ATOM 1339 C C . SER A 1 175 ? -1.320 5.211 -20.295 1.00 98.44 175 SER A C 1
ATOM 1341 O O . SER A 1 175 ? -2.481 4.826 -20.118 1.00 98.44 175 SER A O 1
ATOM 1343 N N . ALA A 1 176 ? -0.680 5.124 -21.471 1.00 98.12 176 ALA A N 1
ATOM 1344 C CA . ALA A 1 176 ? -1.204 4.495 -22.682 1.00 98.12 176 ALA A CA 1
ATOM 1345 C C . ALA A 1 176 ? -1.502 2.991 -22.518 1.00 98.12 176 ALA A C 1
ATOM 1347 O O . ALA A 1 176 ? -2.307 2.445 -23.271 1.00 98.12 176 ALA A O 1
ATOM 1348 N N . HIS A 1 177 ? -0.896 2.328 -21.528 1.00 98.62 177 HIS A N 1
ATOM 1349 C CA . HIS A 1 177 ? -1.152 0.931 -21.189 1.00 98.62 177 HIS A CA 1
ATOM 1350 C C . HIS A 1 177 ? -2.177 0.847 -20.051 1.00 98.62 177 HIS A C 1
ATOM 1352 O O . HIS A 1 177 ? -1.905 1.267 -18.926 1.00 98.62 177 HIS A O 1
ATOM 1358 N N . SER A 1 178 ? -3.368 0.300 -20.315 1.00 98.06 178 SER A N 1
ATOM 1359 C CA . SER A 1 178 ? -4.450 0.201 -19.316 1.00 98.06 178 SER A CA 1
ATOM 1360 C C . SER A 1 178 ? -4.102 -0.693 -18.123 1.00 98.06 178 SER A C 1
ATOM 1362 O O . SER A 1 178 ? -4.634 -0.490 -17.036 1.00 98.06 178 SER A O 1
ATOM 1364 N N . ASN A 1 179 ? -3.188 -1.643 -18.319 1.00 98.62 179 ASN A N 1
ATOM 1365 C CA . ASN A 1 179 ? -2.695 -2.586 -17.318 1.00 98.62 179 ASN A CA 1
ATOM 1366 C C . ASN A 1 179 ? -1.484 -2.073 -16.517 1.00 98.62 179 ASN A C 1
ATOM 1368 O O . ASN A 1 179 ? -0.912 -2.828 -15.734 1.00 98.62 179 ASN A O 1
ATOM 1372 N N . VAL A 1 180 ? -1.095 -0.802 -16.678 1.00 98.81 180 VAL A N 1
ATOM 1373 C CA . VAL A 1 180 ? -0.034 -0.167 -15.882 1.00 98.81 180 VAL A CA 1
ATOM 1374 C C . VAL A 1 180 ? -0.636 0.807 -14.875 1.00 98.81 180 VAL A C 1
ATOM 1376 O O . VAL A 1 180 ? -1.416 1.695 -15.228 1.00 98.81 180 VAL A O 1
ATOM 1379 N N . ALA A 1 181 ? -0.235 0.645 -13.618 1.00 98.75 181 ALA A N 1
ATOM 1380 C CA . ALA A 1 181 ? -0.512 1.543 -12.505 1.00 98.75 181 ALA A CA 1
ATOM 1381 C C . ALA A 1 181 ? 0.795 2.004 -11.842 1.00 98.75 181 ALA A C 1
ATOM 1383 O O . ALA A 1 181 ? 1.869 1.467 -12.115 1.00 98.75 181 ALA A O 1
ATOM 1384 N N . VAL A 1 182 ? 0.714 3.007 -10.967 1.00 98.50 182 VAL A N 1
ATOM 1385 C CA . VAL A 1 182 ? 1.882 3.639 -10.338 1.00 98.50 182 VAL A CA 1
ATOM 1386 C C . VAL A 1 182 ? 1.704 3.740 -8.830 1.00 98.50 182 VAL A C 1
ATOM 1388 O O . VAL A 1 182 ? 0.660 4.183 -8.345 1.00 98.50 182 VAL A O 1
ATOM 1391 N N . LYS A 1 183 ? 2.752 3.387 -8.085 1.00 97.75 183 LYS A N 1
ATOM 1392 C CA . LYS A 1 183 ? 2.892 3.716 -6.668 1.00 97.75 183 LYS A CA 1
ATOM 1393 C C . LYS A 1 183 ? 3.548 5.081 -6.532 1.00 97.75 183 LYS A C 1
ATOM 1395 O O . LYS A 1 183 ? 4.638 5.318 -7.047 1.00 97.75 183 LYS A O 1
ATOM 1400 N N . TRP A 1 184 ? 2.861 5.997 -5.866 1.00 96.62 184 TRP A N 1
ATOM 1401 C CA . TRP A 1 184 ? 3.341 7.343 -5.604 1.00 96.62 184 TRP A CA 1
ATOM 1402 C C . TRP A 1 184 ? 4.002 7.409 -4.229 1.00 96.62 184 TRP A C 1
ATOM 1404 O O . TRP A 1 184 ? 3.314 7.553 -3.217 1.00 96.62 184 TRP A O 1
ATOM 1414 N N . GLY A 1 185 ? 5.332 7.334 -4.225 1.00 91.31 185 GLY A N 1
ATOM 1415 C CA . GLY A 1 185 ? 6.183 7.417 -3.039 1.00 91.31 185 GLY A CA 1
ATOM 1416 C C . GLY A 1 185 ? 7.519 8.084 -3.340 1.00 91.31 185 GLY A C 1
ATOM 1417 O O . GLY A 1 185 ? 7.847 8.332 -4.497 1.00 91.31 185 GLY A O 1
ATOM 1418 N N . HIS A 1 186 ? 8.292 8.405 -2.299 1.00 88.75 186 HIS A N 1
ATOM 1419 C CA . HIS A 1 186 ? 9.646 8.996 -2.358 1.00 88.75 186 HIS A CA 1
ATOM 1420 C C . HIS A 1 186 ? 9.802 10.369 -3.040 1.00 88.75 186 HIS A C 1
ATOM 1422 O O . HIS A 1 186 ? 10.861 10.989 -2.909 1.00 88.75 186 HIS A O 1
ATOM 1428 N N . MET A 1 187 ? 8.776 10.877 -3.722 1.00 90.12 187 MET A N 1
ATOM 1429 C CA . MET A 1 187 ? 8.847 12.111 -4.513 1.00 90.12 187 MET A CA 1
ATOM 1430 C C . MET A 1 187 ? 9.067 13.374 -3.673 1.00 90.12 187 MET A C 1
ATOM 1432 O O . MET A 1 187 ? 9.625 14.351 -4.171 1.00 90.12 187 MET A O 1
ATOM 1436 N N . THR A 1 188 ? 8.688 13.366 -2.392 1.00 89.12 188 THR A N 1
ATOM 1437 C CA . THR A 1 188 ? 8.920 14.483 -1.457 1.00 89.12 188 THR A CA 1
ATOM 1438 C C . THR A 1 188 ? 10.405 14.809 -1.292 1.00 89.12 188 THR A C 1
ATOM 1440 O O . THR A 1 188 ? 10.758 15.982 -1.191 1.00 89.12 188 THR A O 1
ATOM 1443 N N . LYS A 1 189 ? 11.291 13.812 -1.448 1.00 85.75 189 LYS A N 1
ATOM 1444 C CA . LYS A 1 189 ? 12.756 13.981 -1.403 1.00 85.75 189 LYS A CA 1
ATOM 1445 C C . LYS A 1 189 ? 13.309 14.837 -2.548 1.00 85.75 189 LYS A C 1
ATOM 1447 O O . LYS A 1 189 ? 14.496 15.155 -2.563 1.00 85.75 189 LYS A O 1
ATOM 1452 N N . MET A 1 190 ? 12.479 15.141 -3.543 1.00 89.25 190 MET A N 1
ATOM 1453 C CA . MET A 1 190 ? 12.798 15.979 -4.699 1.00 89.25 190 MET A CA 1
ATOM 1454 C C . MET A 1 190 ? 12.134 17.359 -4.601 1.00 89.25 190 MET A C 1
ATOM 1456 O O . MET A 1 190 ? 12.247 18.168 -5.524 1.00 89.25 190 MET A O 1
ATOM 1460 N N . SER A 1 191 ? 11.409 17.640 -3.515 1.00 91.81 191 SER A N 1
ATOM 1461 C CA . SER A 1 191 ? 10.784 18.941 -3.316 1.00 91.81 191 SER A CA 1
ATOM 1462 C C . SER A 1 191 ? 11.835 20.006 -3.015 1.00 91.81 191 SER A C 1
ATOM 1464 O O . SER A 1 191 ? 12.748 19.808 -2.215 1.00 91.81 191 SER A O 1
ATOM 1466 N N . ALA A 1 192 ? 11.679 21.165 -3.647 1.00 93.06 192 ALA A N 1
ATOM 1467 C CA . ALA A 1 192 ? 12.398 22.390 -3.312 1.00 93.06 192 ALA A CA 1
ATOM 1468 C C . ALA A 1 192 ? 11.527 23.357 -2.488 1.00 93.06 192 ALA A C 1
ATOM 1470 O O . ALA A 1 192 ? 11.914 24.504 -2.266 1.00 93.06 192 ALA A O 1
ATOM 1471 N N . MET A 1 193 ? 10.331 22.926 -2.077 1.00 93.12 193 MET A N 1
ATOM 1472 C CA . MET A 1 193 ? 9.361 23.728 -1.339 1.00 93.12 193 MET A CA 1
ATOM 1473 C C . MET A 1 193 ? 9.125 23.119 0.049 1.00 93.12 193 MET A C 1
ATOM 1475 O O . MET A 1 193 ? 9.240 21.907 0.219 1.00 93.12 193 MET A O 1
ATOM 1479 N N . PRO A 1 194 ? 8.795 23.931 1.067 1.00 93.19 194 PRO A N 1
ATOM 1480 C CA . PRO A 1 194 ? 8.392 23.391 2.360 1.00 93.19 194 PRO A CA 1
ATOM 1481 C C . PRO A 1 194 ? 7.082 22.600 2.237 1.00 93.19 194 PRO A C 1
ATOM 1483 O O . PRO A 1 194 ? 6.362 22.713 1.239 1.00 93.19 194 PRO A O 1
ATOM 1486 N N . PHE A 1 195 ? 6.743 21.838 3.281 1.00 93.94 195 PHE A N 1
ATOM 1487 C CA . PHE A 1 195 ? 5.424 21.218 3.421 1.00 93.94 195 PHE A CA 1
ATOM 1488 C C . PHE A 1 195 ? 4.309 22.242 3.090 1.00 93.94 195 PHE A C 1
ATOM 1490 O O . PHE A 1 195 ? 4.359 23.364 3.604 1.00 93.94 195 PHE A O 1
ATOM 1497 N N . PRO A 1 196 ? 3.313 21.898 2.247 1.00 95.06 196 PRO A N 1
ATOM 1498 C CA . PRO A 1 196 ? 2.958 20.551 1.790 1.00 95.06 196 PRO A CA 1
ATOM 1499 C C . PRO A 1 196 ? 3.590 20.126 0.448 1.00 95.06 196 PRO A C 1
ATOM 1501 O O . PRO A 1 196 ? 3.004 19.309 -0.256 1.00 95.06 196 PRO A O 1
ATOM 1504 N N . TYR A 1 197 ? 4.770 20.646 0.086 1.00 95.06 197 TYR A N 1
ATOM 1505 C CA . TYR A 1 197 ? 5.533 20.240 -1.106 1.00 95.06 197 TYR A CA 1
ATOM 1506 C C . TYR A 1 197 ? 4.772 20.507 -2.417 1.00 95.06 197 TYR A C 1
ATOM 1508 O O . TYR A 1 197 ? 4.544 19.613 -3.234 1.00 95.06 197 TYR A O 1
ATOM 1516 N N . GLU A 1 198 ? 4.328 21.751 -2.622 1.00 96.31 198 GLU A N 1
ATOM 1517 C CA . GLU A 1 198 ? 3.446 22.111 -3.745 1.00 96.31 198 GLU A CA 1
ATOM 1518 C C . GLU A 1 198 ? 4.002 21.736 -5.127 1.00 96.31 198 GLU A C 1
ATOM 1520 O O . GLU A 1 198 ? 3.244 21.427 -6.046 1.00 96.31 198 GLU A O 1
ATOM 1525 N N . ASP A 1 199 ? 5.321 21.755 -5.298 1.00 95.75 199 ASP A N 1
ATOM 1526 C CA . ASP A 1 199 ? 5.988 21.333 -6.527 1.00 95.75 199 ASP A CA 1
ATOM 1527 C C . ASP A 1 199 ? 5.837 19.836 -6.812 1.00 95.75 199 ASP A C 1
ATOM 1529 O O . ASP A 1 199 ? 5.606 19.465 -7.963 1.00 95.75 199 ASP A O 1
ATOM 1533 N N . VAL A 1 200 ? 5.881 19.001 -5.775 1.00 95.88 200 VAL A N 1
ATOM 1534 C CA . VAL A 1 200 ? 5.613 17.559 -5.840 1.00 95.88 200 VAL A CA 1
ATOM 1535 C C . VAL A 1 200 ? 4.124 17.293 -6.063 1.00 95.88 200 VAL A C 1
ATOM 1537 O O . VAL A 1 200 ? 3.771 16.465 -6.901 1.00 95.88 200 VAL A O 1
ATOM 1540 N N . LEU A 1 201 ? 3.232 18.042 -5.406 1.00 97.56 201 LEU A N 1
ATOM 1541 C CA . LEU A 1 201 ? 1.783 17.919 -5.620 1.00 97.56 201 LEU A CA 1
ATOM 1542 C C . LEU A 1 201 ? 1.371 18.264 -7.061 1.00 97.56 201 LEU A C 1
ATOM 1544 O O . LEU A 1 201 ? 0.489 17.609 -7.618 1.00 97.56 201 LEU A O 1
ATOM 1548 N N . ARG A 1 202 ? 2.039 19.235 -7.704 1.00 97.38 202 ARG A N 1
ATOM 1549 C CA . ARG A 1 202 ? 1.853 19.516 -9.141 1.00 97.38 202 ARG A CA 1
ATOM 1550 C C . ARG A 1 202 ? 2.234 18.321 -10.016 1.00 97.38 202 ARG A C 1
ATOM 1552 O O . ARG A 1 202 ? 1.558 18.066 -11.008 1.00 97.38 202 ARG A O 1
ATOM 1559 N N . GLN A 1 203 ? 3.275 17.574 -9.653 1.00 97.75 203 GLN A N 1
ATOM 1560 C CA . GLN A 1 203 ? 3.654 16.360 -10.378 1.00 97.75 203 GLN A CA 1
ATOM 1561 C C . GLN A 1 203 ? 2.652 15.221 -10.162 1.00 97.75 203 GLN A C 1
ATOM 1563 O O . GLN A 1 203 ? 2.266 14.569 -11.130 1.00 97.75 203 GLN A O 1
ATOM 1568 N N . LEU A 1 204 ? 2.159 15.034 -8.932 1.00 98.38 204 LEU A N 1
ATOM 1569 C CA . LEU A 1 204 ? 1.093 14.067 -8.663 1.00 98.38 204 LEU A CA 1
ATOM 1570 C C . LEU A 1 204 ? -0.155 14.383 -9.496 1.00 98.38 204 LEU A C 1
ATOM 1572 O O . LEU A 1 204 ? -0.724 13.483 -10.100 1.00 98.38 204 LEU A O 1
ATOM 1576 N N . ARG A 1 205 ? -0.551 15.659 -9.604 1.00 98.50 205 ARG A N 1
ATOM 1577 C CA . ARG A 1 205 ? -1.674 16.077 -10.461 1.00 98.50 205 ARG A CA 1
ATOM 1578 C C . ARG A 1 205 ? -1.480 15.649 -11.918 1.00 98.50 205 ARG A C 1
ATOM 1580 O O . ARG A 1 205 ? -2.384 15.031 -12.469 1.00 98.50 205 ARG A O 1
ATOM 1587 N N . ARG A 1 206 ? -0.299 15.891 -12.506 1.00 98.12 206 ARG A N 1
ATOM 1588 C CA . ARG A 1 206 ? 0.030 15.441 -13.876 1.00 98.12 206 ARG A CA 1
ATOM 1589 C C . ARG A 1 206 ? -0.123 13.928 -14.032 1.00 98.12 206 ARG A C 1
ATOM 1591 O O . ARG A 1 206 ? -0.656 13.466 -15.036 1.00 98.12 206 ARG A O 1
ATOM 1598 N N . LEU A 1 207 ? 0.333 13.166 -13.038 1.00 98.06 207 LEU A N 1
ATOM 1599 C CA . LEU A 1 207 ? 0.219 11.712 -13.047 1.00 98.06 207 LEU A CA 1
ATOM 1600 C C . LEU A 1 207 ? -1.248 11.265 -12.972 1.00 98.06 207 LEU A C 1
ATOM 1602 O O . LEU A 1 207 ? -1.661 10.406 -13.744 1.00 98.06 207 LEU A O 1
ATOM 1606 N N . VAL A 1 208 ? -2.052 11.880 -12.097 1.00 98.69 208 VAL A N 1
ATOM 1607 C CA . VAL A 1 208 ? -3.489 11.585 -11.973 1.00 98.69 208 VAL A CA 1
ATOM 1608 C C . VAL A 1 208 ? -4.257 11.979 -13.234 1.00 98.69 208 VAL A C 1
ATOM 1610 O O . VAL A 1 208 ? -5.154 11.243 -13.629 1.00 98.69 208 VAL A O 1
ATOM 1613 N N . ASP A 1 209 ? -3.900 13.077 -13.902 1.00 98.62 209 ASP A N 1
ATOM 1614 C CA . ASP A 1 209 ? -4.518 13.474 -15.177 1.00 98.62 209 ASP A CA 1
ATOM 1615 C C . ASP A 1 209 ? -4.268 12.444 -16.289 1.00 98.62 209 ASP A C 1
ATOM 1617 O O . ASP A 1 209 ? -5.149 12.202 -17.110 1.00 98.62 209 ASP A O 1
ATOM 1621 N N . ALA A 1 210 ? -3.090 11.813 -16.301 1.00 98.62 210 ALA A N 1
ATOM 1622 C CA . ALA A 1 210 ? -2.722 10.815 -17.303 1.00 98.62 210 ALA A CA 1
ATOM 1623 C C . ALA A 1 210 ? -3.271 9.413 -16.985 1.00 98.62 210 ALA A C 1
ATOM 1625 O O . ALA A 1 210 ? -3.858 8.746 -17.836 1.00 98.62 210 ALA A O 1
ATOM 1626 N N . PHE A 1 211 ? -3.084 8.945 -15.750 1.00 98.69 211 PHE A N 1
ATOM 1627 C CA . PHE A 1 211 ? -3.451 7.588 -15.345 1.00 98.69 211 PHE A CA 1
ATOM 1628 C C . PHE A 1 211 ? -4.907 7.469 -14.881 1.00 98.69 211 PHE A C 1
ATOM 1630 O O . PHE A 1 211 ? -5.504 6.396 -14.988 1.00 98.69 211 PHE A O 1
ATOM 1637 N N . GLY A 1 212 ? -5.490 8.556 -14.380 1.00 98.56 212 GLY A N 1
ATOM 1638 C CA . GLY A 1 212 ? -6.662 8.517 -13.516 1.00 98.56 212 GLY A CA 1
ATOM 1639 C C . GLY A 1 212 ? -6.289 8.093 -12.092 1.00 98.56 212 GLY A C 1
ATOM 1640 O O . GLY A 1 212 ? -5.401 7.269 -11.876 1.00 98.56 212 GLY A O 1
ATOM 1641 N N . ALA A 1 213 ? -7.003 8.624 -11.094 1.00 98.44 213 ALA A N 1
ATOM 1642 C CA . ALA A 1 213 ? -6.702 8.355 -9.682 1.00 98.44 213 ALA A CA 1
ATOM 1643 C C . ALA A 1 213 ? -6.752 6.858 -9.327 1.00 98.44 213 ALA A C 1
ATOM 1645 O O . ALA A 1 213 ? -5.997 6.413 -8.471 1.00 98.44 213 ALA A O 1
ATOM 1646 N N . HIS A 1 214 ? -7.581 6.075 -10.024 1.00 98.44 214 HIS A N 1
ATOM 1647 C CA . HIS A 1 214 ? -7.754 4.633 -9.818 1.00 98.44 214 HIS A CA 1
ATOM 1648 C C . HIS A 1 214 ? -6.534 3.777 -10.208 1.00 98.44 214 HIS A C 1
ATOM 1650 O O . HIS A 1 214 ? -6.448 2.622 -9.798 1.00 98.44 214 HIS A O 1
ATOM 1656 N N . ARG A 1 215 ? -5.578 4.333 -10.968 1.00 98.69 215 ARG A N 1
ATOM 1657 C CA . ARG A 1 215 ? -4.297 3.689 -11.322 1.00 98.69 215 ARG A CA 1
ATOM 1658 C C . ARG A 1 215 ? -3.097 4.318 -10.612 1.00 98.69 215 ARG A C 1
ATOM 1660 O O . ARG A 1 215 ? -1.957 4.010 -10.944 1.00 98.69 215 ARG A O 1
ATOM 1667 N N . VAL A 1 216 ? -3.338 5.183 -9.628 1.00 98.62 216 VAL A N 1
ATOM 1668 C CA . VAL A 1 216 ? -2.296 5.764 -8.780 1.00 98.62 216 VAL A CA 1
ATOM 1669 C C . VAL A 1 216 ? -2.599 5.397 -7.333 1.00 98.62 216 VAL A C 1
ATOM 1671 O O . VAL A 1 216 ? -3.666 5.729 -6.819 1.00 98.62 216 VAL A O 1
ATOM 1674 N N . MET A 1 217 ? -1.678 4.698 -6.675 1.00 97.75 217 MET A N 1
ATOM 1675 C CA . MET A 1 217 ? -1.801 4.338 -5.261 1.00 97.75 217 MET A CA 1
ATOM 1676 C C . MET A 1 217 ? -0.684 4.985 -4.448 1.00 97.75 217 MET A C 1
ATOM 1678 O O . MET A 1 217 ? 0.472 4.987 -4.855 1.00 97.75 217 MET A O 1
ATOM 1682 N N . TRP A 1 218 ? -1.027 5.561 -3.306 1.00 98.06 218 TRP A N 1
ATOM 1683 C CA . TRP A 1 218 ? -0.063 6.146 -2.387 1.00 98.06 218 TRP A CA 1
ATOM 1684 C C . TRP A 1 218 ? 0.771 5.062 -1.703 1.00 98.06 218 TRP A C 1
ATOM 1686 O O . TRP A 1 218 ? 0.258 4.015 -1.313 1.00 98.06 218 TRP A O 1
ATOM 1696 N N . GLU A 1 219 ? 2.054 5.342 -1.524 1.00 95.25 219 GLU A N 1
ATOM 1697 C CA . GLU A 1 219 ? 2.929 4.613 -0.616 1.00 95.25 219 GLU A CA 1
ATOM 1698 C C . GLU A 1 219 ? 3.744 5.630 0.182 1.00 95.25 219 GLU A C 1
ATOM 1700 O O . GLU A 1 219 ? 4.149 6.673 -0.343 1.00 95.25 219 GLU A O 1
ATOM 1705 N N . SER A 1 220 ? 3.996 5.346 1.453 1.00 94.19 220 SER A N 1
ATOM 1706 C CA . SER A 1 220 ? 4.888 6.194 2.240 1.00 94.19 220 SER A CA 1
ATOM 1707 C C . SER A 1 220 ? 6.328 5.688 2.210 1.00 94.19 220 SER A C 1
ATOM 1709 O O . SER A 1 220 ? 7.263 6.485 2.231 1.00 94.19 220 SER A O 1
ATOM 1711 N N . ASP A 1 221 ? 6.512 4.365 2.213 1.00 92.38 221 ASP A N 1
ATOM 1712 C CA . ASP A 1 221 ? 7.791 3.702 2.468 1.00 92.38 221 ASP A CA 1
ATOM 1713 C C . ASP A 1 221 ? 8.595 4.325 3.635 1.00 92.38 221 ASP A C 1
ATOM 1715 O O . ASP A 1 221 ? 9.832 4.409 3.667 1.00 92.38 221 ASP A O 1
ATOM 1719 N N . TRP A 1 222 ? 7.871 4.826 4.640 1.00 90.56 222 TRP A N 1
ATOM 1720 C CA . TRP A 1 222 ? 8.429 5.641 5.720 1.00 90.56 222 TRP A CA 1
ATOM 1721 C C . TRP A 1 222 ? 9.468 4.891 6.562 1.00 90.56 222 TRP A C 1
ATOM 1723 O O . TRP A 1 222 ? 10.371 5.483 7.156 1.00 90.56 222 TRP A O 1
ATOM 1733 N N . THR A 1 223 ? 9.369 3.563 6.576 1.00 86.94 223 THR A N 1
ATOM 1734 C CA . THR A 1 223 ? 10.287 2.643 7.248 1.00 86.94 223 THR A CA 1
ATOM 1735 C C . THR A 1 223 ? 11.707 2.683 6.679 1.00 86.94 223 THR A C 1
ATOM 1737 O O . THR A 1 223 ? 12.653 2.416 7.426 1.00 86.94 223 THR A O 1
ATOM 1740 N N . GLN A 1 224 ? 11.858 3.059 5.402 1.00 84.50 224 GLN A N 1
ATOM 1741 C CA . GLN A 1 224 ? 13.143 3.249 4.714 1.00 84.50 224 GLN A CA 1
ATOM 1742 C C . GLN A 1 224 ? 13.518 4.732 4.571 1.00 84.50 224 GLN A C 1
ATOM 1744 O O . GLN A 1 224 ? 14.686 5.073 4.392 1.00 84.50 224 GLN A O 1
ATOM 1749 N N . CYS A 1 225 ? 12.560 5.652 4.705 1.00 73.94 225 CYS A N 1
ATOM 1750 C CA . CYS A 1 225 ? 12.773 7.097 4.559 1.00 73.94 225 CYS A CA 1
ATOM 1751 C C . CYS A 1 225 ? 13.228 7.813 5.848 1.00 73.94 225 CYS A C 1
ATOM 1753 O O . CYS A 1 225 ? 12.916 8.987 6.053 1.00 73.94 225 CYS A O 1
ATOM 1755 N N . ARG A 1 226 ? 13.998 7.145 6.720 1.00 68.06 226 ARG A N 1
ATOM 1756 C CA . ARG A 1 226 ? 14.442 7.737 7.995 1.00 68.06 226 ARG A CA 1
ATOM 1757 C C . ARG A 1 226 ? 15.220 9.042 7.768 1.00 68.06 226 ARG A C 1
ATOM 1759 O O . ARG A 1 226 ? 16.240 9.052 7.084 1.00 68.06 226 ARG A O 1
ATOM 1766 N N . GLY A 1 227 ? 14.752 10.125 8.390 1.00 65.50 227 GLY A N 1
ATOM 1767 C CA . GLY A 1 227 ? 15.445 11.417 8.424 1.00 65.50 227 GLY A CA 1
ATOM 1768 C C . GLY A 1 227 ? 15.118 12.397 7.292 1.00 65.50 227 GLY A C 1
ATOM 1769 O O . GLY A 1 227 ? 15.800 13.412 7.208 1.00 65.50 227 GLY A O 1
ATOM 1770 N N . HIS A 1 228 ? 14.115 12.122 6.450 1.00 73.00 228 HIS A N 1
ATOM 1771 C CA . HIS A 1 228 ? 13.603 13.102 5.481 1.00 73.00 228 HIS A CA 1
ATOM 1772 C C . HIS A 1 228 ? 12.201 13.584 5.869 1.00 73.00 228 HIS A C 1
ATOM 1774 O O . HIS A 1 228 ? 12.072 14.680 6.404 1.00 73.00 228 HIS A O 1
ATOM 1780 N N . GLU A 1 229 ? 11.175 12.759 5.662 1.00 83.19 229 GLU A N 1
ATOM 1781 C CA . GLU A 1 229 ? 9.782 13.090 5.969 1.00 83.19 229 GLU A CA 1
ATOM 1782 C C . GLU A 1 229 ? 9.174 12.103 6.966 1.00 83.19 229 GLU A C 1
ATOM 1784 O O . GLU A 1 229 ? 9.494 10.911 7.001 1.00 83.19 229 GLU A O 1
ATOM 1789 N N . THR A 1 230 ? 8.257 12.599 7.785 1.00 90.38 230 THR A N 1
ATOM 1790 C CA . THR A 1 230 ? 7.432 11.766 8.659 1.00 90.38 230 THR A CA 1
ATOM 1791 C C . THR A 1 230 ? 6.284 11.115 7.880 1.00 90.38 230 THR A C 1
ATOM 1793 O O . THR A 1 230 ? 5.807 11.651 6.878 1.00 90.38 230 THR A O 1
ATOM 1796 N N . LEU A 1 231 ? 5.765 9.982 8.377 1.00 92.56 231 LEU A N 1
ATOM 1797 C CA . LEU A 1 231 ? 4.536 9.362 7.850 1.00 92.56 231 LEU A CA 1
ATOM 1798 C C . LEU A 1 231 ? 3.374 10.369 7.776 1.00 92.56 231 LEU A C 1
ATOM 1800 O O . LEU A 1 231 ? 2.613 10.382 6.810 1.00 92.56 231 LEU A O 1
ATOM 1804 N N . ALA A 1 232 ? 3.280 11.255 8.772 1.00 93.62 232 ALA A N 1
ATOM 1805 C CA . ALA A 1 232 ? 2.285 12.315 8.813 1.00 93.62 232 ALA A CA 1
ATOM 1806 C C . ALA A 1 232 ? 2.458 13.316 7.658 1.00 93.62 232 ALA A C 1
ATOM 1808 O O . ALA A 1 232 ? 1.485 13.609 6.972 1.00 93.62 232 ALA A O 1
ATOM 1809 N N . GLU A 1 233 ? 3.666 13.820 7.397 1.00 93.62 233 GLU A N 1
ATOM 1810 C CA . GLU A 1 233 ? 3.905 14.755 6.285 1.00 93.62 233 GLU A CA 1
ATOM 1811 C C . GLU A 1 233 ? 3.581 14.121 4.925 1.00 93.62 233 GLU A C 1
ATOM 1813 O O . GLU A 1 233 ? 2.916 14.744 4.091 1.00 93.62 233 GLU A O 1
ATOM 1818 N N . MET A 1 234 ? 3.974 12.860 4.723 1.00 93.50 234 MET A N 1
ATOM 1819 C CA . MET A 1 234 ? 3.689 12.119 3.491 1.00 93.50 234 MET A CA 1
ATOM 1820 C C . MET A 1 234 ? 2.184 11.932 3.261 1.00 93.50 234 MET A C 1
ATOM 1822 O O . MET A 1 234 ? 1.700 12.191 2.161 1.00 93.50 234 MET A O 1
ATOM 1826 N N . LEU A 1 235 ? 1.425 11.558 4.294 1.00 95.75 235 LEU A N 1
ATOM 1827 C CA . LEU A 1 235 ? -0.028 11.393 4.197 1.00 95.75 235 LEU A CA 1
ATOM 1828 C C . LEU A 1 235 ? -0.757 12.740 4.063 1.00 95.75 235 LEU A C 1
ATOM 1830 O O . LEU A 1 235 ? -1.601 12.927 3.180 1.00 95.75 235 LEU A O 1
ATOM 1834 N N . PHE A 1 236 ? -0.467 13.690 4.955 1.00 96.25 236 PHE A N 1
ATOM 1835 C CA . PHE A 1 236 ? -1.247 14.921 5.068 1.00 96.25 236 PHE A CA 1
ATOM 1836 C C . PHE A 1 236 ? -0.958 15.927 3.956 1.00 96.25 236 PHE A C 1
ATOM 1838 O O . PHE A 1 236 ? -1.859 16.706 3.635 1.00 96.25 236 PHE A O 1
ATOM 1845 N N . SER A 1 237 ? 0.210 15.863 3.305 1.00 96.12 237 SER A N 1
ATOM 1846 C CA . SER A 1 237 ? 0.475 16.650 2.092 1.00 96.12 237 SER A CA 1
ATOM 1847 C C . SER A 1 237 ? -0.557 16.363 0.994 1.00 96.12 237 SER A C 1
ATOM 1849 O O . SER A 1 237 ? -1.056 17.297 0.375 1.00 96.12 237 SER A O 1
ATOM 1851 N N . ILE A 1 238 ? -0.972 15.102 0.817 1.00 97.25 238 ILE A N 1
ATOM 1852 C CA . ILE A 1 238 ? -1.991 14.698 -0.167 1.00 97.25 238 ILE A CA 1
ATOM 1853 C C . ILE A 1 238 ? -3.404 14.829 0.413 1.00 97.25 238 ILE A C 1
ATOM 1855 O O . ILE A 1 238 ? -4.304 15.380 -0.227 1.00 97.25 238 ILE A O 1
ATOM 1859 N N . ARG A 1 239 ? -3.629 14.358 1.648 1.00 96.25 239 ARG A N 1
ATOM 1860 C CA . ARG A 1 239 ? -4.961 14.349 2.280 1.00 96.25 239 ARG A CA 1
ATOM 1861 C C . ARG A 1 239 ? -5.573 15.749 2.354 1.00 96.25 239 ARG A C 1
ATOM 1863 O O . ARG A 1 239 ? -6.778 15.907 2.130 1.00 96.25 239 ARG A O 1
ATOM 1870 N N . LEU A 1 240 ? -4.749 16.758 2.637 1.00 95.19 240 LEU A N 1
ATOM 1871 C CA . LEU A 1 240 ? -5.170 18.152 2.775 1.00 95.19 240 LEU A CA 1
ATOM 1872 C C . LEU A 1 240 ? -5.015 18.964 1.482 1.00 95.19 240 LEU A C 1
ATOM 1874 O O . LEU A 1 240 ? -5.523 20.080 1.423 1.00 95.19 240 LEU A O 1
ATOM 1878 N N . ALA A 1 241 ? -4.394 18.415 0.431 1.00 96.19 241 ALA A N 1
ATOM 1879 C CA . ALA A 1 241 ? -4.179 19.139 -0.819 1.00 96.19 241 ALA A CA 1
ATOM 1880 C C . ALA A 1 241 ? -5.512 19.562 -1.465 1.00 96.19 241 ALA A C 1
ATOM 1882 O O . ALA A 1 241 ? -6.361 18.704 -1.726 1.00 96.19 241 ALA A O 1
ATOM 1883 N N . PRO A 1 242 ? -5.718 20.852 -1.779 1.00 95.56 242 PRO A N 1
ATOM 1884 C CA . PRO A 1 242 ? -6.922 21.309 -2.476 1.00 95.56 242 PRO A CA 1
ATOM 1885 C C . PRO A 1 242 ? -6.946 20.900 -3.959 1.00 95.56 242 PRO A C 1
ATOM 1887 O O . PRO A 1 242 ? -7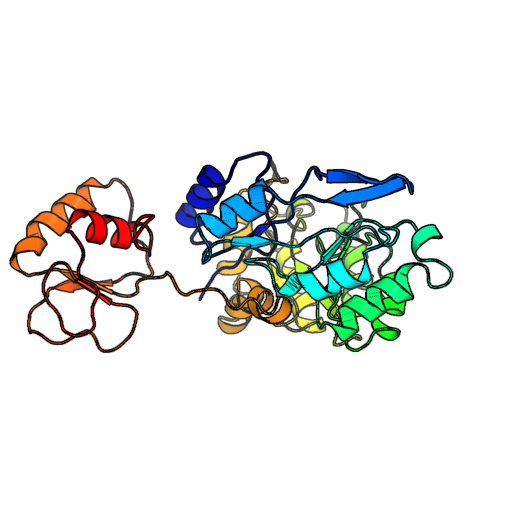.989 20.982 -4.594 1.00 95.56 242 PRO A O 1
ATOM 1890 N N . ALA A 1 243 ? -5.814 20.438 -4.504 1.00 95.31 243 ALA A N 1
ATOM 1891 C CA . ALA A 1 243 ? -5.659 20.036 -5.905 1.00 95.31 243 ALA A CA 1
ATOM 1892 C C . ALA A 1 243 ? -6.389 18.731 -6.286 1.00 95.31 243 ALA A C 1
ATOM 1894 O O . ALA A 1 243 ? -6.448 18.395 -7.470 1.00 95.31 243 ALA A O 1
ATOM 1895 N N . PHE A 1 244 ? -6.918 17.996 -5.302 1.00 97.94 244 PHE A N 1
ATOM 1896 C CA . PHE A 1 244 ? -7.611 16.725 -5.510 1.00 97.94 244 PHE A CA 1
ATOM 1897 C C . PHE A 1 244 ? -9.003 16.764 -4.890 1.00 97.94 244 PHE A C 1
ATOM 1899 O O . PHE A 1 244 ? -9.181 17.228 -3.755 1.00 97.94 244 PHE A O 1
ATOM 1906 N N . SER A 1 245 ? -9.981 16.235 -5.620 1.00 98.00 245 SER A N 1
ATOM 1907 C CA . SER A 1 245 ? -11.346 16.078 -5.125 1.00 98.00 245 SER A CA 1
ATOM 1908 C C . SER A 1 245 ? -11.410 15.086 -3.955 1.00 98.00 245 SER A C 1
ATOM 1910 O O . SER A 1 245 ? -10.461 14.351 -3.666 1.00 98.00 245 SER A O 1
ATOM 1912 N N . ALA A 1 246 ? -12.550 15.048 -3.258 1.00 97.06 246 ALA A N 1
ATOM 1913 C CA . ALA A 1 246 ? -12.769 14.053 -2.212 1.00 97.06 246 ALA A CA 1
ATOM 1914 C C . ALA A 1 246 ? -12.640 12.623 -2.764 1.00 97.06 246 ALA A C 1
ATOM 1916 O O . ALA A 1 246 ? -11.954 11.811 -2.154 1.00 97.06 246 ALA A O 1
ATOM 1917 N N . GLU A 1 247 ? -13.228 12.352 -3.932 1.00 97.81 247 GLU A N 1
ATOM 1918 C CA . GLU A 1 247 ? -13.187 11.045 -4.593 1.00 97.81 247 GLU A CA 1
ATOM 1919 C C . GLU A 1 247 ? -11.774 10.666 -5.051 1.00 97.81 247 GLU A C 1
ATOM 1921 O O . GLU A 1 247 ? -11.329 9.546 -4.809 1.00 97.81 247 GLU A O 1
ATOM 1926 N N . GLU A 1 248 ? -11.025 11.598 -5.646 1.00 98.44 248 GLU A N 1
ATOM 1927 C CA . GLU A 1 248 ? -9.639 11.337 -6.050 1.00 98.44 248 GLU A CA 1
ATOM 1928 C C . GLU A 1 248 ? -8.773 10.972 -4.845 1.00 98.44 248 GLU A C 1
ATOM 1930 O O . GLU A 1 248 ? -7.973 10.046 -4.924 1.00 98.44 248 GLU A O 1
ATOM 1935 N N . LYS A 1 249 ? -8.970 11.636 -3.699 1.00 98.38 249 LYS A N 1
ATOM 1936 C CA . LYS A 1 249 ? -8.268 11.283 -2.457 1.00 98.38 249 LYS A CA 1
ATOM 1937 C C . LYS A 1 249 ? -8.641 9.892 -1.949 1.00 98.38 249 LYS A C 1
ATOM 1939 O O . LYS A 1 249 ? -7.779 9.230 -1.383 1.00 98.38 249 LYS A O 1
ATOM 1944 N N . GLU A 1 250 ? -9.885 9.443 -2.135 1.00 97.81 250 GLU A N 1
ATOM 1945 C CA . GLU A 1 250 ? -10.287 8.077 -1.763 1.00 97.81 250 GLU A CA 1
ATOM 1946 C C . GLU A 1 250 ? -9.577 7.029 -2.611 1.00 97.81 250 GLU A C 1
ATOM 1948 O O . GLU A 1 250 ? -9.164 5.998 -2.083 1.00 97.81 250 GLU A O 1
ATOM 1953 N N . TRP A 1 251 ? -9.412 7.302 -3.904 1.00 98.44 251 TRP A N 1
ATOM 1954 C CA . TRP A 1 251 ? -8.626 6.460 -4.799 1.00 98.44 251 TRP A CA 1
ATOM 1955 C C . TRP A 1 251 ? -7.149 6.464 -4.426 1.00 98.44 251 TRP A C 1
ATOM 1957 O O . TRP A 1 251 ? -6.622 5.421 -4.035 1.00 98.44 251 TRP A O 1
ATOM 1967 N N . LEU A 1 252 ? -6.527 7.644 -4.446 1.00 98.31 252 LEU A N 1
ATOM 1968 C CA . LEU A 1 252 ? -5.099 7.831 -4.204 1.00 98.31 252 LEU A CA 1
ATOM 1969 C C . LEU A 1 252 ? -4.639 7.211 -2.890 1.00 98.31 252 LEU A C 1
ATOM 1971 O O . LEU A 1 252 ? -3.639 6.503 -2.863 1.00 98.31 252 LEU A O 1
ATOM 1975 N N . LEU A 1 253 ? -5.360 7.478 -1.801 1.00 98.19 253 LEU A N 1
ATOM 1976 C CA . LEU A 1 253 ? -4.920 7.089 -0.467 1.00 98.19 253 LEU A CA 1
ATOM 1977 C C . LEU A 1 253 ? -5.397 5.700 -0.049 1.00 98.19 253 LEU A C 1
ATOM 1979 O O . LEU A 1 253 ? -5.034 5.278 1.039 1.00 98.19 253 LEU A O 1
ATOM 1983 N N . GLY A 1 254 ? -6.210 4.996 -0.844 1.00 96.69 254 GLY A N 1
ATOM 1984 C CA . GLY A 1 254 ? -6.783 3.729 -0.388 1.00 96.69 254 GLY A CA 1
ATOM 1985 C C . GLY A 1 254 ? -7.341 2.823 -1.476 1.00 96.69 254 GLY A C 1
ATOM 1986 O O . GLY A 1 254 ? -6.828 1.720 -1.669 1.00 96.69 254 GLY A O 1
ATOM 1987 N N . ARG A 1 255 ? -8.399 3.250 -2.182 1.00 97.19 255 ARG A N 1
ATOM 1988 C CA . ARG A 1 255 ? -9.157 2.354 -3.078 1.00 97.19 255 ARG A CA 1
ATOM 1989 C C . ARG A 1 255 ? -8.310 1.808 -4.226 1.00 97.19 255 ARG A C 1
ATOM 1991 O O . ARG A 1 255 ? -8.538 0.673 -4.639 1.00 97.19 255 ARG A O 1
ATOM 1998 N N . SER A 1 256 ? -7.329 2.566 -4.722 1.00 98.25 256 SER A N 1
ATOM 1999 C CA . SER A 1 256 ? -6.416 2.076 -5.761 1.00 98.25 256 SER A CA 1
ATOM 2000 C C . SER A 1 256 ? -5.594 0.897 -5.244 1.00 98.25 256 SER A C 1
ATOM 2002 O O . SER A 1 256 ? -5.533 -0.131 -5.906 1.00 98.25 256 SER A O 1
ATOM 2004 N N . ALA A 1 257 ? -5.044 0.988 -4.028 1.00 97.44 257 ALA A N 1
ATOM 2005 C CA . ALA A 1 257 ? -4.260 -0.091 -3.431 1.00 97.44 257 ALA A CA 1
ATOM 2006 C C . ALA A 1 257 ? -5.085 -1.377 -3.269 1.00 97.44 257 ALA A C 1
ATOM 2008 O O . ALA A 1 257 ? -4.640 -2.446 -3.676 1.00 97.44 257 ALA A O 1
ATOM 2009 N N . THR A 1 258 ? -6.305 -1.292 -2.728 1.00 95.69 258 THR A N 1
ATOM 2010 C CA . THR A 1 258 ? -7.154 -2.483 -2.545 1.00 95.69 258 THR A CA 1
ATOM 2011 C C . THR A 1 258 ? -7.639 -3.066 -3.867 1.00 95.69 258 THR A C 1
ATOM 2013 O O . THR A 1 258 ? -7.682 -4.286 -4.006 1.00 95.69 258 THR A O 1
ATOM 2016 N N . THR A 1 259 ? -7.955 -2.221 -4.852 1.00 97.00 259 THR A N 1
ATOM 2017 C CA . THR A 1 259 ? -8.440 -2.664 -6.169 1.00 97.00 259 THR A CA 1
ATOM 2018 C C . THR A 1 259 ? -7.324 -3.315 -6.981 1.00 97.00 259 THR A C 1
ATOM 2020 O O . THR A 1 259 ? -7.466 -4.459 -7.407 1.00 97.00 259 THR A O 1
ATOM 2023 N N . LEU A 1 260 ? -6.190 -2.626 -7.146 1.00 97.50 260 LEU A N 1
ATOM 2024 C CA . LEU A 1 260 ? -5.055 -3.098 -7.946 1.00 97.50 260 LEU A CA 1
ATOM 2025 C C . LEU A 1 260 ? -4.444 -4.377 -7.363 1.00 97.50 260 LEU A C 1
ATOM 2027 O O . LEU A 1 260 ? -4.059 -5.277 -8.103 1.00 97.50 260 LEU A O 1
ATOM 2031 N N . MET A 1 261 ? -4.410 -4.483 -6.032 1.00 96.38 261 MET A N 1
ATOM 2032 C CA . MET A 1 261 ? -3.895 -5.661 -5.330 1.00 96.38 261 MET A CA 1
ATOM 2033 C C . MET A 1 261 ? -4.955 -6.727 -5.079 1.00 96.38 261 MET A C 1
ATOM 2035 O O . MET A 1 261 ? -4.658 -7.734 -4.432 1.00 96.38 261 MET A O 1
ATOM 2039 N N . ARG A 1 262 ? -6.194 -6.514 -5.544 1.00 94.25 262 ARG A N 1
ATOM 2040 C CA . ARG A 1 262 ? -7.341 -7.408 -5.323 1.00 94.25 262 ARG A CA 1
ATOM 2041 C C . ARG A 1 262 ? -7.445 -7.836 -3.857 1.00 94.25 262 ARG A C 1
ATOM 2043 O O . ARG A 1 262 ? -7.584 -9.019 -3.546 1.00 94.25 262 ARG A O 1
ATOM 2050 N N . TRP A 1 263 ? -7.234 -6.899 -2.941 1.00 94.38 263 TRP A N 1
ATOM 2051 C CA . TRP A 1 263 ? -7.099 -7.207 -1.526 1.00 94.38 263 TRP A CA 1
ATOM 2052 C C . TRP A 1 263 ? -8.479 -7.301 -0.876 1.00 94.38 263 TRP A C 1
ATOM 2054 O O . TRP A 1 263 ? -9.066 -6.290 -0.492 1.00 94.38 263 TRP A O 1
ATOM 2064 N N . ASP A 1 264 ? -8.969 -8.534 -0.726 1.00 87.25 264 ASP A N 1
ATOM 2065 C CA . ASP A 1 264 ? -10.160 -8.844 0.068 1.00 87.25 264 ASP A CA 1
ATOM 2066 C C . ASP A 1 264 ? -9.811 -8.828 1.563 1.00 87.25 264 ASP A C 1
ATOM 2068 O O . ASP A 1 264 ? -9.497 -9.840 2.193 1.00 87.25 264 ASP A O 1
ATOM 2072 N N . ARG A 1 265 ? -9.710 -7.613 2.099 1.00 87.25 265 ARG A N 1
ATOM 2073 C CA . ARG A 1 265 ? -9.274 -7.356 3.468 1.00 87.25 265 ARG A CA 1
ATOM 2074 C C . ARG A 1 265 ? -10.448 -7.542 4.435 1.00 87.25 265 ARG A C 1
ATOM 2076 O O . ARG A 1 265 ? -11.484 -6.903 4.240 1.00 87.25 265 ARG A O 1
ATOM 2083 N N . PRO A 1 266 ? -10.288 -8.311 5.528 1.00 85.62 266 PRO A N 1
ATOM 2084 C CA . PRO A 1 266 ? -11.311 -8.385 6.563 1.00 85.62 266 PRO A CA 1
ATOM 2085 C C . PRO A 1 266 ? -11.618 -6.999 7.144 1.00 85.62 266 PRO A C 1
ATOM 2087 O O . PRO A 1 266 ? -10.716 -6.188 7.368 1.00 85.62 266 PRO A O 1
ATOM 2090 N N . ARG A 1 267 ? -12.895 -6.726 7.427 1.00 81.69 267 ARG A N 1
ATOM 2091 C CA . ARG A 1 267 ? -13.307 -5.489 8.098 1.00 81.69 267 ARG A CA 1
ATOM 2092 C C . ARG A 1 267 ? -13.135 -5.639 9.608 1.00 81.69 267 ARG A C 1
ATOM 2094 O O . ARG A 1 267 ? -13.801 -6.460 10.224 1.00 81.69 267 ARG A O 1
ATOM 2101 N N . ASP A 1 268 ? -12.283 -4.806 10.196 1.00 86.31 268 ASP A N 1
ATOM 2102 C CA . ASP A 1 268 ? -12.006 -4.781 11.641 1.00 86.31 268 ASP A CA 1
ATOM 2103 C C . ASP A 1 268 ? -12.415 -3.470 12.331 1.00 86.31 268 ASP A C 1
ATOM 2105 O O . ASP A 1 268 ? -12.446 -3.387 13.560 1.00 86.31 268 ASP A O 1
ATOM 2109 N N . LYS A 1 269 ? -12.740 -2.439 11.546 1.00 87.88 269 LYS A N 1
ATOM 2110 C CA . LYS A 1 269 ? -13.195 -1.147 12.057 1.00 87.88 269 LYS A CA 1
ATOM 2111 C C . LYS A 1 269 ? -14.534 -1.272 12.757 1.00 87.88 269 LYS A C 1
ATOM 2113 O O . LYS A 1 269 ? -15.452 -1.911 12.243 1.00 87.88 269 LYS A O 1
ATOM 2118 N N . VAL A 1 270 ? -14.636 -0.597 13.891 1.00 89.75 270 VAL A N 1
ATOM 2119 C CA . VAL A 1 270 ? -15.879 -0.362 14.614 1.00 89.75 270 VAL A CA 1
ATOM 2120 C C . VAL A 1 270 ? -16.337 1.054 14.306 1.00 89.75 270 VAL A C 1
ATOM 2122 O O . VAL A 1 270 ? -15.568 2.005 14.429 1.00 89.75 270 VAL A O 1
ATOM 2125 N N . ASP A 1 271 ? -17.595 1.194 13.912 1.00 89.94 271 ASP A N 1
ATOM 2126 C CA . ASP A 1 271 ? -18.180 2.489 13.567 1.00 89.94 271 ASP A CA 1
ATOM 2127 C C . ASP A 1 271 ? -18.861 3.127 14.784 1.00 89.94 271 ASP A C 1
ATOM 2129 O O . ASP A 1 271 ? -18.858 4.352 14.951 1.00 89.94 271 ASP A O 1
ATOM 2133 N N . VAL A 1 272 ? -19.450 2.294 15.651 1.00 91.62 272 VAL A N 1
ATOM 2134 C CA . VAL A 1 272 ? -20.222 2.753 16.806 1.00 91.62 272 VAL A CA 1
ATOM 2135 C C . VAL A 1 272 ? -19.925 1.927 18.048 1.00 91.62 272 VAL A C 1
ATOM 2137 O O . VAL A 1 272 ? -19.951 0.698 18.027 1.00 91.62 272 VAL A O 1
ATOM 2140 N N . VAL A 1 273 ? -19.706 2.633 19.154 1.00 93.25 273 VAL A N 1
ATOM 2141 C CA . VAL A 1 273 ? -19.624 2.062 20.494 1.00 93.25 273 VAL A CA 1
ATOM 2142 C C . VAL A 1 273 ? -20.854 2.512 21.273 1.00 93.25 273 VAL A C 1
ATOM 2144 O O . VAL A 1 273 ? -20.996 3.684 21.627 1.00 93.25 273 VAL A O 1
ATOM 2147 N N . ALA A 1 274 ? -21.770 1.579 21.510 1.00 92.44 274 ALA A N 1
ATOM 2148 C CA . ALA A 1 274 ? -22.961 1.806 22.309 1.00 92.44 274 ALA A CA 1
ATOM 2149 C C . ALA A 1 274 ? -22.662 1.528 23.787 1.00 92.44 274 ALA A C 1
ATOM 2151 O O . ALA A 1 274 ? -22.256 0.435 24.175 1.00 92.44 274 ALA A O 1
ATOM 2152 N N . ILE A 1 275 ? -22.839 2.537 24.626 1.00 93.44 275 ILE A N 1
ATOM 2153 C CA . ILE A 1 275 ? -22.489 2.471 26.041 1.00 93.44 275 ILE A CA 1
ATOM 2154 C C . ILE A 1 275 ? -23.778 2.415 26.855 1.00 93.44 275 ILE A C 1
ATOM 2156 O O . ILE A 1 275 ? -24.647 3.281 26.703 1.00 93.44 275 ILE A O 1
ATOM 2160 N N . ALA A 1 276 ? -23.900 1.410 27.722 1.00 91.62 276 ALA A N 1
ATOM 2161 C CA . ALA A 1 276 ? -25.027 1.296 28.639 1.00 91.62 276 ALA A CA 1
ATOM 2162 C C . ALA A 1 276 ? -25.137 2.560 29.504 1.00 91.62 276 ALA A C 1
ATOM 2164 O O . ALA A 1 276 ? -24.123 3.112 29.932 1.00 91.62 276 ALA A O 1
ATOM 2165 N N . GLU A 1 277 ? -26.359 3.014 29.802 1.00 90.25 277 GLU A N 1
ATOM 2166 C CA . GLU A 1 277 ? -26.566 4.247 30.583 1.00 90.25 277 GLU A CA 1
ATOM 2167 C C . GLU A 1 277 ? -25.852 4.192 31.949 1.00 90.25 277 GLU A C 1
ATOM 2169 O O . GLU A 1 277 ? -25.316 5.196 32.416 1.00 90.25 277 GLU A O 1
ATOM 2174 N N . SER A 1 278 ? -25.762 3.000 32.557 1.00 91.69 278 SER A N 1
ATOM 2175 C CA . SER A 1 278 ? -25.017 2.762 33.802 1.00 91.69 278 SER A CA 1
ATOM 2176 C C . SER A 1 278 ? -23.504 2.960 33.669 1.00 91.69 278 SER A C 1
ATOM 2178 O O . SER A 1 278 ? -22.853 3.357 34.635 1.00 91.69 278 SER A O 1
ATOM 2180 N N . ASP A 1 279 ? -22.946 2.698 32.488 1.00 94.12 279 ASP A N 1
ATOM 2181 C CA . ASP A 1 279 ? -21.504 2.716 32.233 1.00 94.12 279 ASP A CA 1
ATOM 2182 C C . ASP A 1 279 ? -21.022 4.092 31.761 1.00 94.12 279 ASP A C 1
ATOM 2184 O O . ASP A 1 279 ? -19.833 4.404 31.877 1.00 94.12 279 ASP A O 1
ATOM 2188 N N . TRP A 1 280 ? -21.931 4.943 31.267 1.00 94.31 280 TRP A N 1
ATOM 2189 C CA . TRP A 1 280 ? -21.593 6.227 30.648 1.00 94.31 280 TRP A CA 1
ATOM 2190 C C . TRP A 1 280 ? -20.686 7.125 31.505 1.00 94.31 280 TRP A C 1
ATOM 2192 O O . TRP A 1 280 ? -19.665 7.593 30.993 1.00 94.31 280 TRP A O 1
ATOM 2202 N N . PRO A 1 281 ? -20.950 7.337 32.813 1.00 96.31 281 PRO A N 1
ATOM 2203 C CA . PRO A 1 281 ? -20.083 8.192 33.622 1.00 96.31 281 PRO A CA 1
ATOM 2204 C C . PRO A 1 281 ? -18.665 7.625 33.782 1.00 96.31 281 PRO A C 1
ATOM 2206 O O . PRO A 1 281 ? -17.704 8.384 33.911 1.00 96.31 281 PRO A O 1
ATOM 2209 N N . ALA A 1 282 ? -18.520 6.297 33.829 1.00 96.81 282 ALA A N 1
ATOM 2210 C CA . ALA A 1 282 ? -17.217 5.645 33.942 1.00 96.81 282 ALA A CA 1
ATOM 2211 C C . ALA A 1 282 ? -16.459 5.691 32.610 1.00 96.81 282 ALA A C 1
ATOM 2213 O O . ALA A 1 282 ? -15.269 6.008 32.603 1.00 96.81 282 ALA A O 1
ATOM 2214 N N . PHE A 1 283 ? -17.168 5.471 31.502 1.00 96.00 283 PHE A N 1
ATOM 2215 C CA . PHE A 1 283 ? -16.657 5.618 30.143 1.00 96.00 283 PHE A CA 1
ATOM 2216 C C . PHE A 1 283 ? -16.072 7.018 29.897 1.00 96.00 283 PHE A C 1
ATOM 2218 O O . PHE A 1 283 ? -14.915 7.132 29.496 1.00 96.00 283 PHE A O 1
ATOM 2225 N N . GLU A 1 284 ? -16.818 8.086 30.206 1.00 95.56 284 GLU A N 1
ATOM 2226 C CA . GLU A 1 284 ? -16.349 9.468 30.014 1.00 95.56 284 GLU A CA 1
ATOM 2227 C C . GLU A 1 284 ? -15.081 9.770 30.817 1.00 95.56 284 GLU A C 1
ATOM 2229 O O . GLU A 1 284 ? -14.138 10.364 30.293 1.00 95.56 284 GLU A O 1
ATOM 2234 N N . ARG A 1 285 ? -15.029 9.331 32.082 1.00 96.38 285 ARG A N 1
ATOM 2235 C CA . ARG A 1 285 ? -13.845 9.523 32.931 1.00 96.38 285 ARG A CA 1
ATOM 2236 C C . ARG A 1 285 ? -12.633 8.779 32.387 1.00 96.38 285 ARG A C 1
ATOM 2238 O O . ARG A 1 285 ? -11.543 9.349 32.360 1.00 96.38 285 ARG A O 1
ATOM 2245 N N . ALA A 1 286 ? -12.808 7.531 31.960 1.00 95.19 286 ALA A N 1
ATOM 2246 C CA . ALA A 1 286 ? -11.724 6.729 31.407 1.00 95.19 286 ALA A CA 1
ATOM 2247 C C . ALA A 1 286 ? -11.197 7.337 30.100 1.00 95.19 286 ALA A C 1
ATOM 2249 O O . ALA A 1 286 ? -9.987 7.490 29.941 1.00 95.19 286 ALA A O 1
ATOM 2250 N N . LEU A 1 287 ? -12.094 7.777 29.211 1.00 92.81 287 LEU A N 1
ATOM 2251 C CA . LEU A 1 287 ? -11.730 8.415 27.948 1.00 92.81 287 LEU A CA 1
ATOM 2252 C C . LEU A 1 287 ? -10.993 9.746 28.166 1.00 92.81 287 LEU A C 1
ATOM 2254 O O . LEU A 1 287 ? -9.945 9.967 27.565 1.00 92.81 287 LEU A O 1
ATOM 2258 N N . ALA A 1 288 ? -11.481 10.599 29.073 1.00 92.12 288 ALA A N 1
ATOM 2259 C CA . ALA A 1 288 ? -10.813 11.851 29.436 1.00 92.12 288 ALA A CA 1
ATOM 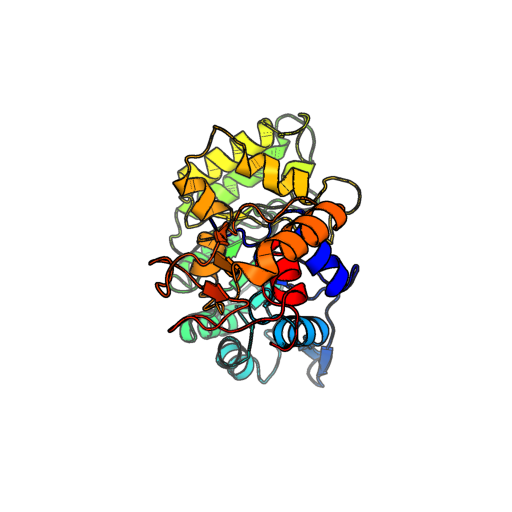2260 C C . ALA A 1 288 ? -9.422 11.625 30.060 1.00 92.12 288 ALA A C 1
ATOM 2262 O O . ALA A 1 288 ? -8.524 12.450 29.897 1.00 92.12 288 ALA A O 1
ATOM 2263 N N . SER A 1 289 ? -9.232 10.496 30.750 1.00 93.69 289 SER A N 1
ATOM 2264 C CA . SER A 1 289 ? -7.970 10.143 31.414 1.00 93.69 289 SER A CA 1
ATOM 2265 C C . SER A 1 289 ? -6.986 9.401 30.505 1.00 93.69 289 SER A C 1
ATOM 2267 O O . SER A 1 289 ? -5.849 9.166 30.905 1.00 93.69 289 SER A O 1
ATOM 2269 N N . ALA A 1 290 ? -7.389 9.035 29.285 1.00 88.25 290 ALA A N 1
ATOM 2270 C CA . ALA A 1 290 ? -6.579 8.224 28.378 1.00 88.25 290 ALA A CA 1
ATOM 2271 C C . ALA A 1 290 ? -5.378 8.972 27.769 1.00 88.25 290 ALA A C 1
ATOM 2273 O O . ALA A 1 290 ? -4.527 8.352 27.133 1.00 88.25 290 ALA A O 1
ATOM 2274 N N . GLY A 1 291 ? -5.318 10.300 27.918 1.00 83.75 291 GLY A N 1
ATOM 2275 C CA . GLY A 1 291 ? -4.199 11.121 27.444 1.00 83.75 291 GLY A CA 1
ATOM 2276 C C . GLY A 1 291 ? -4.085 11.249 25.919 1.00 83.75 291 GLY A C 1
ATOM 2277 O O . GLY A 1 291 ? -3.072 11.743 25.431 1.00 83.75 291 GLY A O 1
ATOM 2278 N N . ARG A 1 292 ? -5.100 10.821 25.156 1.00 81.62 292 ARG A N 1
ATOM 2279 C CA . ARG A 1 292 ? -5.173 10.967 23.693 1.00 81.62 292 ARG A CA 1
ATOM 2280 C C . ARG A 1 292 ? -6.611 11.190 23.226 1.00 81.62 292 ARG A C 1
ATOM 2282 O O . ARG A 1 292 ? -7.555 10.812 23.915 1.00 81.62 292 ARG A O 1
ATOM 2289 N N . LEU A 1 293 ? -6.764 11.824 22.063 1.00 84.50 293 LEU A N 1
ATOM 2290 C CA . LEU A 1 293 ? -8.074 12.119 21.483 1.00 84.50 293 LEU A CA 1
ATOM 2291 C C . LEU A 1 293 ? -8.763 10.841 20.969 1.00 84.50 293 LEU A C 1
ATOM 2293 O O . LEU A 1 293 ? -8.071 9.915 20.538 1.00 84.50 293 LEU A O 1
ATOM 2297 N N . PRO A 1 294 ? -10.109 10.792 20.974 1.00 85.69 294 PRO A N 1
ATOM 2298 C CA . PRO A 1 294 ? -10.852 9.701 20.357 1.00 85.69 294 PRO A CA 1
ATOM 2299 C C . PRO A 1 294 ? -10.570 9.587 18.857 1.00 85.69 294 PRO A C 1
ATOM 2301 O O . PRO A 1 294 ? -10.339 10.583 18.166 1.00 85.69 294 PRO A O 1
ATOM 2304 N N . HIS A 1 295 ? -10.650 8.365 18.343 1.00 84.25 295 HIS A N 1
ATOM 2305 C CA . HIS A 1 295 ? -10.540 8.078 16.925 1.00 84.25 295 HIS A CA 1
ATOM 2306 C C . HIS A 1 295 ? -11.702 8.741 16.170 1.00 84.25 295 HIS A C 1
ATOM 2308 O O . HIS A 1 295 ? -12.867 8.422 16.400 1.00 84.25 295 HIS A O 1
ATOM 2314 N N . GLY A 1 296 ? -11.394 9.636 15.226 1.00 79.56 296 GLY A N 1
ATOM 2315 C CA . GLY A 1 296 ? -12.400 10.469 14.547 1.00 79.56 296 GLY A CA 1
ATOM 2316 C C . GLY A 1 296 ? -13.438 9.704 13.713 1.00 79.56 296 GLY A C 1
ATOM 2317 O O . GLY A 1 296 ? -14.443 10.283 13.313 1.00 79.56 296 GLY A O 1
ATOM 2318 N N . GLY A 1 297 ? -13.204 8.416 13.447 1.00 83.56 297 GLY A N 1
ATOM 2319 C CA . GLY A 1 297 ? -14.141 7.530 12.751 1.00 83.56 297 GLY A CA 1
ATOM 2320 C C . GLY A 1 297 ? -15.105 6.746 13.649 1.00 83.56 297 GLY A C 1
ATOM 2321 O O . GLY A 1 297 ? -15.960 6.058 13.107 1.00 83.56 297 GLY A O 1
ATOM 2322 N N . VAL A 1 298 ? -14.978 6.820 14.981 1.00 89.69 298 VAL A N 1
ATOM 2323 C CA . VAL A 1 298 ? -15.834 6.062 15.913 1.00 89.69 298 VAL A CA 1
ATOM 2324 C C . VAL A 1 298 ? -16.775 6.996 16.649 1.00 89.69 298 VAL A C 1
ATOM 2326 O O . VAL A 1 298 ? -16.355 8.012 17.205 1.00 89.69 298 VAL A O 1
ATOM 2329 N N . ARG A 1 299 ? -18.056 6.633 16.705 1.00 91.25 299 ARG A N 1
ATOM 2330 C CA . ARG A 1 299 ? -19.060 7.373 17.475 1.00 91.25 299 ARG A CA 1
ATOM 2331 C C . ARG A 1 299 ? -19.398 6.631 18.761 1.00 91.25 299 ARG A C 1
ATOM 2333 O O . ARG A 1 299 ? -19.773 5.464 18.716 1.00 91.25 299 ARG A O 1
ATOM 2340 N N . ALA A 1 300 ? -19.337 7.327 19.892 1.00 91.44 300 ALA A N 1
ATOM 2341 C CA . ALA A 1 300 ? -19.927 6.843 21.136 1.00 91.44 300 ALA A CA 1
ATOM 2342 C C . ALA A 1 300 ? -21.400 7.265 21.202 1.00 91.44 300 ALA A C 1
ATOM 2344 O O . ALA A 1 300 ? -21.718 8.430 20.949 1.00 91.44 300 ALA A O 1
ATOM 2345 N N . VAL A 1 301 ? -22.292 6.346 21.568 1.00 90.56 301 VAL A N 1
ATOM 2346 C CA . VAL A 1 301 ? -23.717 6.643 21.781 1.00 90.56 301 VAL A CA 1
ATOM 2347 C C . VAL A 1 301 ? -24.182 6.111 23.131 1.00 90.56 301 VAL A C 1
ATOM 2349 O O . VAL A 1 301 ? -23.789 5.019 23.542 1.00 90.56 301 VAL A O 1
ATOM 2352 N N . ARG A 1 302 ? -25.030 6.878 23.823 1.00 89.69 302 ARG A N 1
ATOM 2353 C CA . ARG A 1 302 ? -25.740 6.400 25.017 1.00 89.69 302 ARG A CA 1
ATOM 2354 C C . ARG A 1 302 ? -26.855 5.453 24.602 1.00 89.69 302 ARG A C 1
ATOM 2356 O O . ARG A 1 302 ? -27.649 5.783 23.722 1.00 89.69 302 ARG A O 1
ATOM 2363 N N . MET A 1 303 ? -26.936 4.301 25.255 1.00 83.19 303 MET A N 1
ATOM 2364 C CA . MET A 1 303 ? -28.030 3.351 25.078 1.00 83.19 303 MET A CA 1
ATOM 2365 C C . MET A 1 303 ? -29.280 3.853 25.807 1.00 83.19 303 MET A C 1
ATOM 2367 O O . MET A 1 303 ? -29.445 3.611 27.000 1.00 83.19 303 MET A O 1
ATOM 2371 N N . THR A 1 304 ? -30.167 4.553 25.098 1.00 68.75 304 THR A N 1
ATOM 2372 C CA . THR A 1 304 ? -31.403 5.113 25.680 1.00 68.75 304 THR A CA 1
ATOM 2373 C C . THR A 1 304 ? -32.656 4.284 25.384 1.00 68.75 304 THR A C 1
ATOM 2375 O O . THR A 1 304 ? -33.663 4.417 26.074 1.00 68.75 304 THR A O 1
ATOM 2378 N N . SER A 1 305 ? -32.603 3.392 24.394 1.00 59.00 305 SER A N 1
ATOM 2379 C CA . SER A 1 305 ? 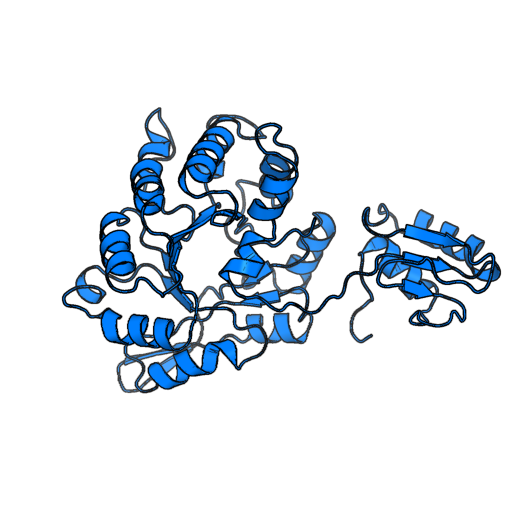-33.646 2.411 24.063 1.00 59.00 305 SER A CA 1
ATOM 2380 C C . SER A 1 305 ? -32.992 1.248 23.311 1.00 59.00 305 SER A C 1
ATOM 2382 O O . SER A 1 305 ? -31.954 1.454 22.690 1.00 59.00 305 SER A O 1
ATOM 2384 N N . GLY A 1 306 ? -33.519 0.025 23.415 1.00 57.62 306 GLY A N 1
ATOM 2385 C CA . GLY A 1 306 ? -32.886 -1.218 22.931 1.00 57.62 306 GLY A CA 1
ATOM 2386 C C . GLY A 1 306 ? -32.705 -1.362 21.410 1.00 57.62 306 GLY A C 1
ATOM 2387 O O . GLY A 1 306 ? -32.666 -2.487 20.918 1.00 57.62 306 GLY A O 1
ATOM 2388 N N . GLU A 1 307 ? -32.623 -0.261 20.667 1.00 60.62 307 GLU A N 1
ATOM 2389 C CA . GLU A 1 307 ? -32.426 -0.223 19.222 1.00 60.62 307 GLU A CA 1
ATOM 2390 C C . GLU A 1 307 ? -30.956 0.047 18.869 1.00 60.62 307 GLU A C 1
ATOM 2392 O O . GLU A 1 307 ? -30.285 0.898 19.459 1.00 60.62 307 GLU A O 1
ATOM 2397 N N . VAL A 1 308 ? -30.450 -0.698 17.883 1.00 64.25 308 VAL A N 1
ATOM 2398 C CA . VAL A 1 308 ? -29.114 -0.495 17.310 1.00 64.25 308 VAL A CA 1
ATOM 2399 C C . VAL A 1 308 ? -29.142 0.768 16.450 1.00 64.25 308 VAL A C 1
ATOM 2401 O O . VAL A 1 308 ? -30.062 0.930 15.646 1.00 64.25 308 VAL A O 1
ATOM 2404 N N . PRO A 1 309 ? -28.124 1.638 16.528 1.00 64.31 309 PRO A N 1
ATOM 2405 C CA . PRO A 1 309 ? -27.890 2.642 15.498 1.00 64.31 309 PRO A CA 1
ATOM 2406 C C . PRO A 1 309 ? -27.848 1.964 14.114 1.00 64.31 309 PRO A C 1
ATOM 2408 O O . PRO A 1 309 ? -27.102 1.003 13.950 1.00 64.31 309 PRO A O 1
ATOM 2411 N N . PRO A 1 310 ? -28.623 2.429 13.122 1.00 60.03 310 PRO A N 1
ATOM 2412 C CA . PRO A 1 310 ? -28.999 1.618 11.958 1.00 60.03 310 PRO A CA 1
ATOM 2413 C C . PRO A 1 310 ? -27.847 1.207 11.028 1.00 60.03 310 PRO A C 1
ATOM 2415 O O . PRO A 1 310 ? -28.037 0.299 10.226 1.00 60.03 310 PRO A O 1
ATOM 2418 N N . ASP A 1 311 ? -26.661 1.815 11.146 1.00 69.00 311 ASP A N 1
ATOM 2419 C CA . ASP A 1 311 ? -25.563 1.618 10.201 1.00 69.00 311 ASP A CA 1
ATOM 2420 C C . ASP A 1 311 ? -24.203 1.427 10.887 1.00 69.00 311 ASP A C 1
ATOM 2422 O O . ASP A 1 311 ? -23.786 2.226 11.735 1.00 69.00 311 ASP A O 1
ATOM 2426 N N . GLY A 1 312 ? -23.473 0.407 10.424 1.00 76.75 312 GLY A N 1
ATOM 2427 C CA . GLY A 1 312 ? -22.073 0.153 10.763 1.00 76.75 312 GLY A CA 1
ATOM 2428 C C . GLY A 1 312 ? -21.844 -1.057 11.669 1.00 76.75 312 GLY A C 1
ATOM 2429 O O . GLY A 1 312 ? -22.769 -1.702 12.151 1.00 76.75 312 GLY A O 1
ATOM 2430 N N . HIS A 1 313 ? -20.576 -1.387 11.883 1.00 88.56 313 HIS A N 1
ATOM 2431 C CA . HIS A 1 313 ? -20.156 -2.372 12.866 1.00 88.56 313 HIS A CA 1
ATOM 2432 C C . HIS A 1 313 ? -20.306 -1.760 14.263 1.00 88.56 313 HIS A C 1
ATOM 2434 O O . HIS A 1 313 ? -19.593 -0.815 14.616 1.00 88.56 313 HIS A O 1
ATOM 2440 N N . VAL A 1 314 ? -21.264 -2.283 15.031 1.00 90.12 314 VAL A N 1
ATOM 2441 C CA . VAL A 1 314 ? -21.607 -1.796 16.370 1.00 90.12 314 VAL A CA 1
ATOM 2442 C C . VAL A 1 314 ? -21.124 -2.779 17.431 1.00 90.12 314 VAL A C 1
ATOM 2444 O O . VAL A 1 314 ? -21.379 -3.982 17.349 1.00 90.12 314 VAL A O 1
ATOM 2447 N N . ILE A 1 315 ? -20.473 -2.247 18.462 1.00 92.31 315 ILE A N 1
ATOM 2448 C CA . ILE A 1 315 ? -20.180 -2.971 19.703 1.00 92.31 315 ILE A CA 1
ATOM 2449 C C . ILE A 1 315 ? -20.907 -2.302 20.868 1.00 92.31 315 ILE A C 1
ATOM 2451 O O . ILE A 1 315 ? -21.196 -1.105 20.804 1.00 92.31 315 ILE A O 1
ATOM 2455 N N . ALA A 1 316 ? -21.189 -3.049 21.934 1.00 93.25 316 ALA A N 1
ATOM 2456 C CA . ALA A 1 316 ? -21.953 -2.528 23.063 1.00 93.25 316 ALA A CA 1
ATOM 2457 C C . ALA A 1 316 ? -21.443 -2.999 24.431 1.00 93.25 316 ALA A C 1
ATOM 2459 O O . ALA A 1 316 ? -21.065 -4.158 24.576 1.00 93.25 316 ALA A O 1
ATOM 2460 N N . THR A 1 317 ? -21.474 -2.135 25.453 1.00 94.00 317 THR A N 1
ATOM 2461 C CA . THR A 1 317 ? -21.159 -2.555 26.839 1.00 94.00 317 THR A CA 1
ATOM 2462 C C . THR A 1 317 ? -22.329 -3.261 27.530 1.00 94.00 317 THR A C 1
ATOM 2464 O O . THR A 1 317 ? -22.136 -4.049 28.455 1.00 94.00 317 THR A O 1
ATOM 2467 N N . GLY A 1 318 ? -23.550 -3.034 27.037 1.00 88.38 318 GLY A N 1
ATOM 2468 C CA . GLY A 1 318 ? -24.769 -3.731 27.444 1.00 88.38 318 GLY A CA 1
ATOM 2469 C C . GLY A 1 318 ? -25.354 -4.604 26.327 1.00 88.38 318 GLY A C 1
ATOM 2470 O O . GLY A 1 318 ? -24.893 -4.552 25.186 1.00 88.38 318 GLY A O 1
ATOM 2471 N N . PRO A 1 319 ? -26.390 -5.404 26.625 1.00 84.88 319 PRO A N 1
ATOM 2472 C CA . PRO A 1 319 ? -27.042 -6.238 25.623 1.00 84.88 319 PRO A CA 1
ATOM 2473 C C . PRO A 1 319 ? -27.801 -5.379 24.598 1.00 84.88 319 PRO A C 1
ATOM 2475 O O . PRO A 1 319 ? -28.729 -4.654 24.956 1.00 84.88 319 PRO A O 1
ATOM 2478 N N . ILE A 1 320 ? -27.433 -5.501 23.319 1.00 81.75 320 ILE A N 1
ATOM 2479 C CA . ILE A 1 320 ? -28.174 -4.961 22.169 1.00 81.75 320 ILE A CA 1
ATOM 2480 C C . ILE A 1 320 ? -28.225 -6.042 21.089 1.00 81.75 320 ILE A C 1
ATOM 2482 O O . ILE A 1 320 ? -27.205 -6.651 20.765 1.00 81.75 320 ILE A O 1
ATOM 2486 N N . ALA A 1 321 ? -29.405 -6.289 20.522 1.00 80.31 321 ALA A N 1
ATOM 2487 C CA . ALA A 1 321 ? -29.558 -7.246 19.430 1.00 80.31 321 ALA A CA 1
ATOM 2488 C C . ALA A 1 321 ? -28.698 -6.831 18.225 1.00 80.31 321 ALA A C 1
ATOM 2490 O O . ALA A 1 321 ? -28.849 -5.725 17.739 1.00 80.31 321 ALA A O 1
ATOM 2491 N N . GLY A 1 322 ? -27.815 -7.699 17.724 1.00 78.94 322 GLY A N 1
ATOM 2492 C CA . GLY A 1 322 ? -26.985 -7.402 16.546 1.00 78.94 322 GLY A CA 1
ATOM 2493 C C . GLY A 1 322 ? -25.688 -6.627 16.816 1.00 78.94 322 GLY A C 1
ATOM 2494 O O . GLY A 1 322 ? -24.959 -6.362 15.865 1.00 78.94 322 GLY A O 1
ATOM 2495 N N . ALA A 1 323 ? -25.366 -6.310 18.076 1.00 85.06 323 ALA A N 1
ATOM 2496 C CA . ALA A 1 323 ? -24.069 -5.751 18.461 1.00 85.06 323 ALA A CA 1
ATOM 2497 C C . ALA A 1 323 ? -23.222 -6.775 19.233 1.00 85.06 323 ALA A C 1
ATOM 2499 O O . ALA A 1 323 ? -23.738 -7.534 20.056 1.00 85.06 323 ALA A O 1
ATOM 2500 N N . SER A 1 324 ? -21.906 -6.764 19.010 1.00 88.56 324 SER A N 1
ATOM 2501 C CA . SER A 1 324 ? -20.968 -7.574 19.798 1.00 88.56 324 SER A CA 1
ATOM 2502 C C . SER A 1 324 ? -20.809 -6.983 21.199 1.00 88.56 324 SER A C 1
ATOM 2504 O O . SER A 1 324 ? -20.465 -5.808 21.343 1.00 88.56 324 SER A O 1
ATOM 2506 N N . GLN A 1 325 ? -21.030 -7.789 22.242 1.00 91.31 325 GLN A N 1
ATOM 2507 C CA . GLN A 1 325 ? -20.891 -7.323 23.622 1.00 91.31 325 GLN A CA 1
ATOM 2508 C C . GLN A 1 325 ? -19.414 -7.234 24.042 1.00 91.31 325 GLN A C 1
ATOM 2510 O O . GLN A 1 325 ? -18.638 -8.181 23.868 1.00 91.31 325 GLN A O 1
ATOM 2515 N N . VAL A 1 326 ? -19.039 -6.103 24.634 1.00 94.50 326 VAL A N 1
ATOM 2516 C CA . VAL A 1 326 ? -17.675 -5.755 25.050 1.00 94.50 326 VAL A CA 1
ATOM 2517 C C . VAL A 1 326 ? -17.636 -5.241 26.485 1.00 94.50 326 VAL A C 1
ATOM 2519 O O . VAL A 1 326 ? -18.650 -4.845 27.051 1.00 94.50 326 VAL A O 1
ATOM 2522 N N . THR A 1 327 ? -16.458 -5.252 27.096 1.00 95.31 327 THR A N 1
ATOM 2523 C CA . THR A 1 327 ? -16.222 -4.603 28.386 1.00 95.31 327 THR A CA 1
ATOM 2524 C C . THR A 1 327 ? -16.100 -3.087 28.223 1.00 95.31 327 THR A C 1
ATOM 2526 O O . THR A 1 327 ? -15.907 -2.567 27.121 1.00 95.31 327 THR A O 1
ATOM 2529 N N . LEU A 1 328 ? -16.169 -2.360 29.340 1.00 94.25 328 LEU A N 1
ATOM 2530 C CA . LEU A 1 328 ? -15.921 -0.919 29.357 1.00 94.25 328 LEU A CA 1
ATOM 2531 C C . LEU A 1 328 ? -14.509 -0.567 28.851 1.00 94.25 328 LEU A C 1
ATOM 2533 O O . LEU A 1 328 ? -14.352 0.378 28.081 1.00 94.25 328 LEU A O 1
ATOM 2537 N N . ASP A 1 329 ? -13.496 -1.346 29.234 1.00 94.62 329 ASP A N 1
ATOM 2538 C CA . ASP A 1 329 ? -12.109 -1.122 28.809 1.00 94.62 329 ASP A CA 1
ATOM 2539 C C . ASP A 1 329 ? -11.933 -1.359 27.304 1.00 94.62 329 ASP A C 1
ATOM 2541 O O . ASP A 1 329 ? -11.248 -0.596 26.624 1.00 94.62 329 ASP A O 1
ATOM 2545 N N . GLU A 1 330 ? -12.598 -2.380 26.758 1.00 94.94 330 GLU A N 1
ATOM 2546 C CA . GLU A 1 330 ? -12.635 -2.642 25.317 1.00 94.94 330 GLU A CA 1
ATOM 2547 C C . GLU A 1 330 ? -13.354 -1.518 24.562 1.00 94.94 330 GLU A C 1
ATOM 2549 O O . GLU A 1 330 ? -12.878 -1.080 23.516 1.00 94.94 330 GLU A O 1
ATOM 2554 N N . ALA A 1 331 ? -14.455 -0.996 25.105 1.00 94.75 331 ALA A N 1
ATOM 2555 C CA . ALA A 1 331 ? -15.170 0.142 24.536 1.00 94.75 331 ALA A CA 1
ATOM 2556 C C . ALA A 1 331 ? -14.298 1.411 24.500 1.00 94.75 331 ALA A C 1
ATOM 2558 O O . ALA A 1 331 ? -14.235 2.092 23.474 1.00 94.75 331 ALA A O 1
ATOM 2559 N N . VAL A 1 332 ? -13.564 1.705 25.580 1.00 94.56 332 VAL A N 1
ATOM 2560 C CA . VAL A 1 332 ? -12.584 2.805 25.610 1.00 94.56 332 VAL A CA 1
ATOM 2561 C C . VAL A 1 332 ? -11.452 2.546 24.616 1.00 94.56 332 VAL A C 1
ATOM 2563 O O . VAL A 1 332 ? -11.090 3.440 23.855 1.00 94.56 332 VAL A O 1
ATOM 2566 N N . HIS A 1 333 ? -10.919 1.323 24.557 1.00 93.12 333 HIS A N 1
ATOM 2567 C CA . HIS A 1 333 ? -9.889 0.951 23.589 1.00 93.12 333 HIS A CA 1
ATOM 2568 C C . HIS A 1 333 ? -10.351 1.202 22.148 1.00 93.12 333 HIS A C 1
ATOM 2570 O O . HIS A 1 333 ? -9.621 1.808 21.364 1.00 93.12 333 HIS A O 1
ATOM 2576 N N . VAL A 1 334 ? -11.569 0.792 21.805 1.00 93.69 334 VAL A N 1
ATOM 2577 C CA . VAL A 1 334 ? -12.143 0.990 20.472 1.00 93.69 334 VAL A CA 1
ATOM 2578 C C . VAL A 1 334 ? -12.341 2.467 20.172 1.00 93.69 334 VAL A C 1
ATOM 2580 O O . VAL A 1 334 ? -11.970 2.925 19.095 1.00 93.69 334 VAL A O 1
ATOM 2583 N N . MET A 1 335 ? -12.840 3.241 21.133 1.00 93.50 335 MET A N 1
ATOM 2584 C CA . MET A 1 335 ? -13.003 4.686 20.969 1.00 93.50 335 MET A CA 1
ATOM 2585 C C . MET A 1 335 ? -11.693 5.415 20.706 1.00 93.50 335 MET A C 1
ATOM 2587 O O . MET A 1 335 ? -11.704 6.485 20.108 1.00 93.50 335 MET A O 1
ATOM 2591 N N . LEU A 1 336 ? -10.566 4.845 21.120 1.00 89.31 336 LEU A N 1
ATOM 2592 C CA . LEU A 1 336 ? -9.253 5.433 20.909 1.00 89.31 336 LEU A CA 1
ATOM 2593 C C . LEU A 1 336 ? -8.521 4.894 19.671 1.00 89.31 336 LEU A C 1
ATOM 2595 O O . LEU A 1 336 ? -7.699 5.612 19.114 1.00 89.31 336 LEU A O 1
ATOM 2599 N N . ASN A 1 337 ? -8.784 3.653 19.249 1.00 87.12 337 ASN A N 1
ATOM 2600 C CA . ASN A 1 337 ? -8.034 2.983 18.171 1.00 87.12 337 ASN A CA 1
ATOM 2601 C C . ASN A 1 337 ? -8.878 2.639 16.930 1.00 87.12 337 ASN A C 1
ATOM 2603 O O . ASN A 1 337 ? -8.350 2.146 15.934 1.00 87.12 337 ASN A O 1
ATOM 2607 N N . GLY A 1 338 ? -10.194 2.835 16.979 1.00 89.81 338 GLY A N 1
ATOM 2608 C CA . GLY A 1 338 ? -11.094 2.476 15.883 1.00 89.81 338 GLY A CA 1
ATOM 2609 C C . GLY A 1 338 ? -11.523 1.011 15.836 1.00 89.81 338 GLY A C 1
ATOM 2610 O O . GLY A 1 338 ? -12.300 0.646 14.957 1.00 89.81 338 GLY A O 1
ATOM 2611 N N . ARG A 1 339 ? -10.965 0.150 16.694 1.00 91.12 339 ARG A N 1
ATOM 2612 C CA . ARG A 1 339 ? -10.968 -1.314 16.529 1.00 91.12 339 ARG A CA 1
ATOM 2613 C C . ARG A 1 339 ? -10.904 -2.027 17.876 1.00 91.12 339 ARG A C 1
ATOM 2615 O O . ARG A 1 339 ? -10.463 -1.434 18.859 1.00 91.12 339 ARG A O 1
ATOM 2622 N N . LEU A 1 340 ? -11.321 -3.292 17.911 1.00 88.88 340 LEU A N 1
ATOM 2623 C CA . LEU A 1 340 ? -11.203 -4.148 19.095 1.00 88.88 340 LEU A CA 1
ATOM 2624 C C . LEU A 1 340 ? -9.732 -4.470 19.421 1.00 88.88 340 LEU A C 1
ATOM 2626 O O . LEU A 1 340 ? -8.897 -4.507 18.511 1.00 88.88 340 LEU A O 1
ATOM 2630 N N . PRO A 1 341 ? -9.401 -4.720 20.702 1.00 83.88 341 PRO A N 1
ATOM 2631 C CA . PRO A 1 341 ? -8.080 -5.218 21.067 1.00 83.88 341 PRO A CA 1
ATOM 2632 C C . PRO A 1 341 ? -7.830 -6.615 20.481 1.00 83.88 341 PRO A C 1
ATOM 2634 O O . PRO A 1 341 ? -8.751 -7.325 20.086 1.00 83.88 341 PRO A O 1
ATOM 2637 N N . ARG A 1 342 ? -6.558 -7.023 20.428 1.00 73.44 342 ARG A N 1
ATOM 2638 C CA . ARG A 1 342 ? -6.154 -8.313 19.843 1.00 73.44 342 ARG A CA 1
ATOM 2639 C C . ARG A 1 342 ? -6.815 -9.500 20.553 1.00 73.44 342 ARG A C 1
ATOM 2641 O O . ARG A 1 342 ? -6.901 -9.510 21.777 1.00 73.44 342 ARG A O 1
ATOM 2648 N N . GLY A 1 343 ? -7.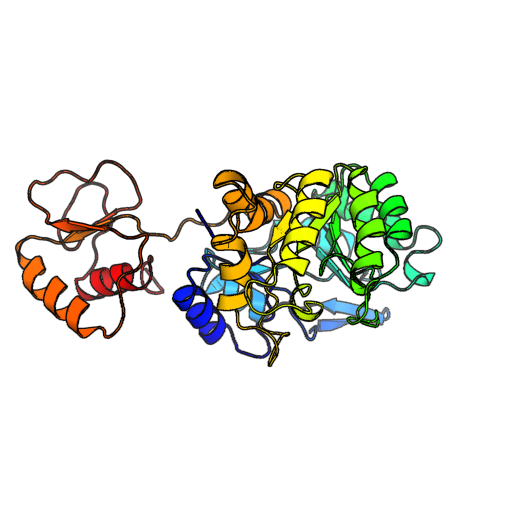149 -10.535 19.777 1.00 68.06 343 GLY A N 1
ATOM 2649 C CA . GLY A 1 343 ? -7.663 -11.814 20.287 1.00 68.06 343 GLY A CA 1
ATOM 2650 C C . GLY A 1 343 ? -9.172 -11.849 20.552 1.00 68.06 343 GLY A C 1
ATOM 2651 O O . GLY A 1 343 ? -9.626 -12.759 21.242 1.00 68.06 343 GLY A O 1
ATOM 2652 N N . ARG A 1 344 ? -9.919 -10.869 20.031 1.00 61.62 344 ARG A N 1
ATOM 2653 C CA . ARG A 1 344 ? -11.377 -10.741 20.131 1.00 61.62 344 ARG A CA 1
ATOM 2654 C C . ARG A 1 344 ? -12.071 -11.001 18.805 1.00 61.62 344 ARG A C 1
ATOM 2656 O O . ARG A 1 344 ? -11.476 -10.652 17.761 1.00 61.62 344 ARG A O 1
#